Protein AF-A0A1X6Z420-F1 (afdb_monomer)

Foldseek 3Di:
DPCPPPDDVVVVVVVVVVVVVVVVVVVVVV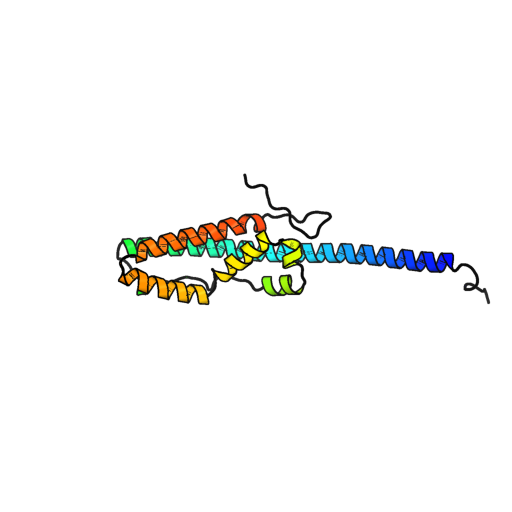LLVVLVVLLVVVLVLLVQQLVVLVVQLVLLVVVLVCVVVVVDDLLPDFGPLPSHDDPSVVVCVVVVLLCQAQPDQLSVLVCVSVVCRHPVNRVVLSVVLVVCVVVVCNSVSSVVVSVVSVVSSVSSVQSSVWDADPPGSYTDTPDDD

pLDDT: mean 86.3, std 12.1, range [38.19, 97.69]

Mean predicted aligned error: 8.15 Å

Structure (mmCIF, N/CA/C/O backbone):
data_AF-A0A1X6Z420-F1
#
_entry.id   AF-A0A1X6Z420-F1
#
loop_
_atom_site.group_PDB
_atom_site.id
_atom_site.type_symbol
_atom_site.label_atom_id
_atom_site.label_alt_id
_atom_site.label_comp_id
_atom_site.label_asym_id
_atom_site.label_entity_id
_atom_site.label_seq_id
_atom_site.pdbx_PDB_ins_code
_atom_site.Cartn_x
_atom_site.Cartn_y
_atom_site.Cartn_z
_atom_site.occupancy
_atom_site.B_iso_or_equiv
_atom_site.auth_seq_id
_atom_site.auth_comp_id
_atom_site.auth_asym_id
_atom_site.auth_atom_id
_atom_site.pdbx_PDB_model_num
ATOM 1 N N . MET A 1 1 ? 30.950 -14.419 -63.720 1.00 42.44 1 MET A N 1
ATOM 2 C CA . MET A 1 1 ? 30.662 -14.682 -62.295 1.00 42.44 1 MET A CA 1
ATOM 3 C C . MET A 1 1 ? 31.582 -13.803 -61.476 1.00 42.44 1 MET A C 1
ATOM 5 O O . MET A 1 1 ? 32.767 -14.087 -61.388 1.00 42.44 1 MET A O 1
ATOM 9 N N . VAL A 1 2 ? 31.070 -12.665 -61.010 1.00 41.47 2 VAL A N 1
ATOM 10 C CA . VAL A 1 2 ? 31.856 -11.723 -60.209 1.00 41.47 2 VAL A CA 1
ATOM 11 C C . VAL A 1 2 ? 32.022 -12.339 -58.826 1.00 41.47 2 VAL A C 1
ATOM 13 O O . VAL A 1 2 ? 31.038 -12.549 -58.119 1.00 41.47 2 VAL A O 1
ATOM 16 N N . ASN A 1 3 ? 33.265 -12.663 -58.478 1.00 48.84 3 ASN A N 1
ATOM 17 C CA . ASN A 1 3 ? 33.684 -13.083 -57.147 1.00 48.84 3 ASN A CA 1
ATOM 18 C C . ASN A 1 3 ? 33.448 -11.939 -56.151 1.00 48.84 3 ASN A C 1
ATOM 20 O O . ASN A 1 3 ? 34.367 -11.209 -55.798 1.00 48.84 3 ASN A O 1
ATOM 24 N N . PHE A 1 4 ? 32.206 -11.767 -55.700 1.00 51.38 4 PHE A N 1
ATOM 25 C CA . PHE A 1 4 ? 31.865 -10.788 -54.665 1.00 51.38 4 PHE A CA 1
ATOM 26 C C . PHE A 1 4 ? 32.262 -11.274 -53.257 1.00 51.38 4 PHE A C 1
ATOM 28 O O . PHE A 1 4 ? 32.272 -10.501 -52.307 1.00 51.38 4 PHE A O 1
ATOM 35 N N . PHE A 1 5 ? 32.626 -12.556 -53.119 1.00 49.03 5 PHE A N 1
ATOM 36 C CA . PHE A 1 5 ? 32.937 -13.186 -51.833 1.00 49.03 5 PHE A CA 1
ATOM 37 C C . PHE A 1 5 ? 34.433 -13.357 -51.536 1.00 49.03 5 PHE A C 1
ATOM 39 O O . PHE A 1 5 ? 34.781 -13.702 -50.409 1.00 49.03 5 PHE A O 1
ATOM 46 N N . SER A 1 6 ? 35.338 -13.069 -52.476 1.00 51.41 6 SER A N 1
ATOM 47 C CA . SER A 1 6 ? 36.784 -13.125 -52.224 1.00 51.41 6 SER A CA 1
ATOM 48 C C . SER A 1 6 ? 37.389 -11.721 -52.196 1.00 51.41 6 SER A C 1
ATOM 50 O O . SER A 1 6 ? 37.986 -11.299 -53.185 1.00 51.41 6 SER A O 1
ATOM 52 N N . SER A 1 7 ? 37.207 -11.010 -51.074 1.00 52.53 7 SER A N 1
ATOM 53 C CA . SER A 1 7 ? 38.081 -9.944 -50.518 1.00 52.53 7 SER A CA 1
ATOM 54 C C . SER A 1 7 ? 37.283 -8.793 -49.893 1.00 52.53 7 SER A C 1
ATOM 56 O O . SER A 1 7 ? 37.168 -7.717 -50.468 1.00 52.53 7 SER A O 1
ATOM 58 N N . ASN A 1 8 ? 36.775 -8.978 -48.674 1.00 60.56 8 ASN A N 1
ATOM 59 C CA . ASN A 1 8 ? 37.484 -8.456 -47.502 1.00 60.56 8 ASN A CA 1
ATOM 60 C C . ASN A 1 8 ? 36.796 -8.987 -46.226 1.00 60.56 8 ASN A C 1
ATOM 62 O O . ASN A 1 8 ? 35.701 -8.521 -45.899 1.00 60.56 8 ASN A O 1
ATOM 66 N N . PRO A 1 9 ? 37.398 -9.928 -45.473 1.00 62.75 9 PRO A N 1
ATOM 67 C CA . PRO A 1 9 ? 36.862 -10.361 -44.176 1.00 62.75 9 PRO A CA 1
ATOM 68 C C . PRO A 1 9 ? 36.660 -9.179 -43.212 1.00 62.75 9 PRO A C 1
ATOM 70 O O . PRO A 1 9 ? 35.803 -9.239 -42.339 1.00 62.75 9 PRO A O 1
ATOM 73 N N . PHE A 1 10 ? 37.371 -8.071 -43.440 1.00 68.38 10 PHE A N 1
ATOM 74 C CA . PHE A 1 10 ? 37.164 -6.781 -42.790 1.00 68.38 10 PHE A CA 1
ATOM 75 C C . PHE A 1 10 ? 35.757 -6.189 -42.995 1.00 68.38 10 PHE A C 1
ATOM 77 O O . PHE A 1 10 ? 35.160 -5.729 -42.029 1.00 68.38 10 PHE A O 1
ATOM 84 N N . TRP A 1 11 ? 35.191 -6.229 -44.209 1.00 69.88 11 TRP A N 1
ATOM 85 C CA . TRP A 1 11 ? 33.843 -5.702 -44.484 1.00 69.88 11 TRP A CA 1
ATOM 86 C C . TRP A 1 11 ? 32.743 -6.607 -43.923 1.00 69.88 11 TRP A C 1
ATOM 88 O O . TRP A 1 11 ? 31.744 -6.109 -43.410 1.00 69.88 11 TRP A O 1
ATOM 98 N N . LEU A 1 12 ? 32.949 -7.929 -43.956 1.00 71.31 12 LEU A N 1
ATOM 99 C CA . LEU A 1 12 ? 32.074 -8.889 -43.274 1.00 71.31 12 LEU A CA 1
ATOM 100 C C . LEU A 1 12 ? 32.113 -8.691 -41.752 1.00 71.31 12 LEU A C 1
ATOM 102 O O . LEU A 1 12 ? 31.063 -8.627 -41.120 1.00 71.31 12 LEU A O 1
ATOM 106 N N . PHE A 1 13 ? 33.302 -8.520 -41.171 1.00 73.75 13 PHE A N 1
ATOM 107 C CA . PHE A 1 13 ? 33.475 -8.202 -39.754 1.00 73.75 13 PHE A CA 1
ATOM 108 C C . PHE A 1 13 ? 32.817 -6.867 -39.382 1.00 73.75 13 PHE A C 1
ATOM 110 O O . PHE A 1 13 ? 32.054 -6.819 -38.423 1.00 73.75 13 PHE A O 1
ATOM 117 N N . LEU A 1 14 ? 33.026 -5.806 -40.169 1.00 73.31 14 LEU A N 1
ATOM 118 C CA . LEU A 1 14 ? 32.353 -4.514 -39.993 1.00 73.31 14 LEU A CA 1
ATOM 119 C C . LEU A 1 14 ? 30.831 -4.643 -40.061 1.00 73.31 14 LEU A C 1
ATOM 121 O O . LEU A 1 14 ? 30.145 -4.057 -39.231 1.00 73.31 14 LEU A O 1
ATOM 125 N N . GLY A 1 15 ? 30.302 -5.430 -41.001 1.00 69.31 15 GLY A N 1
ATOM 126 C CA . GLY A 1 15 ? 28.869 -5.702 -41.108 1.00 69.31 15 GLY A CA 1
ATOM 127 C C . GLY A 1 15 ? 28.311 -6.436 -39.885 1.00 69.31 15 GLY A C 1
ATOM 128 O O . GLY A 1 15 ? 27.269 -6.046 -39.361 1.00 69.31 15 GLY A O 1
ATOM 129 N N . VAL A 1 16 ? 29.025 -7.449 -39.380 1.00 76.50 16 VAL A N 1
ATOM 130 C CA . VAL A 1 16 ? 28.639 -8.198 -38.170 1.00 76.50 16 VAL A CA 1
ATOM 131 C C . VAL A 1 16 ? 28.716 -7.317 -36.922 1.00 76.50 16 VAL A C 1
ATOM 133 O O . VAL A 1 16 ? 27.779 -7.306 -36.128 1.00 76.50 16 VAL A O 1
ATOM 136 N N . VAL A 1 17 ? 29.789 -6.540 -36.758 1.00 78.19 17 VAL A N 1
ATOM 137 C CA . VAL A 1 17 ? 29.964 -5.623 -35.621 1.00 78.19 17 VAL A CA 1
ATOM 138 C C . VAL A 1 17 ? 28.929 -4.501 -35.660 1.00 78.19 17 VAL A C 1
ATOM 140 O O . VAL A 1 17 ? 28.326 -4.202 -34.632 1.00 78.19 17 VAL A O 1
ATOM 143 N N . ALA A 1 18 ? 28.664 -3.913 -36.828 1.00 78.94 18 ALA A N 1
ATOM 144 C CA . ALA A 1 18 ? 27.625 -2.899 -36.990 1.00 78.94 18 ALA A CA 1
ATOM 145 C C . ALA A 1 18 ? 26.230 -3.476 -36.707 1.00 78.94 18 ALA A C 1
ATOM 147 O O . ALA A 1 18 ? 25.453 -2.860 -35.979 1.00 78.94 18 ALA A O 1
ATOM 148 N N . GLY A 1 19 ? 25.929 -4.680 -37.206 1.00 76.38 19 GLY A N 1
ATOM 149 C CA . GLY A 1 19 ? 24.681 -5.386 -36.912 1.00 76.38 19 GLY A CA 1
ATOM 150 C C . GLY A 1 19 ? 24.506 -5.667 -35.417 1.00 76.38 19 GLY A C 1
ATOM 151 O O . GLY A 1 19 ? 23.460 -5.347 -34.852 1.00 76.38 19 GLY A O 1
ATOM 152 N N . ALA A 1 20 ? 25.545 -6.180 -34.754 1.00 82.25 20 ALA A N 1
ATOM 153 C CA . ALA A 1 20 ? 25.542 -6.436 -33.316 1.00 82.25 20 ALA A CA 1
ATOM 154 C C . ALA A 1 20 ? 25.398 -5.144 -32.495 1.00 82.25 20 ALA A C 1
ATOM 156 O O . ALA A 1 20 ? 24.660 -5.118 -31.510 1.00 82.25 20 ALA A O 1
ATOM 157 N N . LEU A 1 21 ? 26.050 -4.054 -32.912 1.00 83.19 21 LEU A N 1
ATOM 158 C CA . LEU A 1 21 ? 25.938 -2.748 -32.263 1.00 83.19 21 LEU A CA 1
ATOM 159 C C . LEU A 1 21 ? 24.520 -2.178 -32.394 1.00 83.19 21 LEU A C 1
ATOM 161 O O . LEU A 1 21 ? 23.948 -1.722 -31.405 1.00 8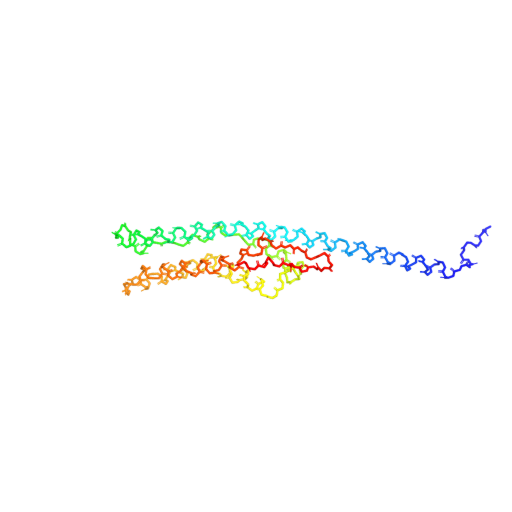3.19 21 LEU A O 1
ATOM 165 N N . ILE A 1 22 ? 23.925 -2.247 -33.588 1.00 82.75 22 ILE A N 1
ATOM 166 C CA . ILE A 1 22 ? 22.541 -1.817 -33.825 1.00 82.75 22 ILE A CA 1
ATOM 167 C C . ILE A 1 22 ? 21.579 -2.648 -32.971 1.00 82.75 22 ILE A C 1
ATOM 169 O O . ILE A 1 22 ? 20.726 -2.081 -32.290 1.00 82.75 22 ILE A O 1
ATOM 173 N N . GLN A 1 23 ? 21.740 -3.973 -32.939 1.00 80.88 23 GLN A N 1
ATOM 174 C CA . GLN A 1 23 ? 20.926 -4.853 -32.094 1.00 80.88 23 GLN A CA 1
ATOM 175 C C . GLN A 1 23 ? 21.086 -4.531 -30.605 1.00 80.88 23 GLN A C 1
ATOM 177 O O . GLN A 1 23 ? 20.092 -4.469 -29.882 1.00 80.88 23 GLN A O 1
ATOM 182 N N . ALA A 1 24 ? 22.309 -4.264 -30.140 1.00 79.06 24 ALA A N 1
ATOM 183 C CA . ALA A 1 24 ? 22.560 -3.866 -28.759 1.00 79.06 24 ALA A CA 1
ATOM 184 C C . ALA A 1 24 ? 21.846 -2.550 -28.405 1.00 79.06 24 ALA A C 1
ATOM 186 O O . ALA A 1 24 ? 21.211 -2.457 -27.351 1.00 79.06 24 ALA A O 1
ATOM 187 N N . ILE A 1 25 ? 21.893 -1.559 -29.299 1.00 81.94 25 ILE A N 1
ATOM 188 C CA . ILE A 1 25 ? 21.212 -0.269 -29.126 1.00 81.94 25 ILE A CA 1
ATOM 189 C C . ILE A 1 25 ? 19.685 -0.450 -29.130 1.00 81.94 25 ILE A C 1
ATOM 191 O O . ILE A 1 25 ? 19.001 0.092 -28.260 1.00 81.94 25 ILE A O 1
ATOM 195 N N . LEU A 1 26 ? 19.139 -1.243 -30.056 1.00 82.00 26 LEU A N 1
ATOM 196 C CA . LEU A 1 26 ? 17.702 -1.530 -30.130 1.00 82.00 26 LEU A CA 1
ATOM 197 C C . LEU A 1 26 ? 17.199 -2.249 -28.871 1.00 82.00 26 LEU A C 1
ATOM 199 O O . LEU A 1 26 ? 16.208 -1.818 -28.277 1.00 82.00 26 LEU A O 1
ATOM 203 N N . HIS A 1 27 ? 17.915 -3.275 -28.401 1.00 85.19 27 HIS A N 1
ATOM 204 C CA . HIS A 1 27 ? 17.591 -3.960 -27.147 1.00 85.19 27 HIS A CA 1
ATOM 205 C C . HIS A 1 27 ? 17.657 -3.018 -25.940 1.00 85.19 27 HIS A C 1
ATOM 207 O O . HIS A 1 27 ? 16.834 -3.118 -25.026 1.00 85.19 27 HIS A O 1
ATOM 213 N N . TRP A 1 28 ? 18.612 -2.084 -25.921 1.00 81.69 28 TRP A N 1
ATOM 214 C CA . TRP A 1 28 ? 18.700 -1.075 -24.869 1.00 81.69 28 TRP A CA 1
ATOM 215 C C . TRP A 1 28 ? 17.475 -0.148 -24.866 1.00 81.69 28 TRP A C 1
ATOM 217 O O . TRP A 1 28 ? 16.847 0.035 -23.816 1.00 81.69 28 TRP A O 1
ATOM 227 N N . PHE A 1 29 ? 17.066 0.366 -26.030 1.00 82.06 29 PHE A N 1
ATOM 228 C CA . PHE A 1 29 ? 15.853 1.180 -26.156 1.00 82.06 29 PHE A CA 1
ATOM 229 C C . PHE A 1 29 ? 14.590 0.417 -25.754 1.00 82.06 29 PHE A C 1
ATOM 231 O O . PHE A 1 29 ? 13.745 0.954 -25.030 1.00 82.06 29 PHE A O 1
ATOM 238 N N . GLU A 1 30 ? 14.468 -0.841 -26.169 1.00 85.69 30 GLU A N 1
ATOM 239 C CA . GLU A 1 30 ? 13.309 -1.666 -25.851 1.00 85.69 30 GLU A CA 1
ATOM 240 C C . GLU A 1 30 ? 13.190 -1.942 -24.348 1.00 85.69 30 GLU A C 1
ATOM 242 O O . GLU A 1 30 ? 12.122 -1.717 -23.770 1.00 85.69 30 GLU A O 1
ATOM 247 N N . ARG A 1 31 ? 14.294 -2.301 -23.680 1.00 84.00 31 ARG A N 1
ATOM 248 C CA . ARG A 1 31 ? 14.339 -2.427 -22.211 1.00 84.00 31 ARG A CA 1
ATOM 249 C C . ARG A 1 31 ? 13.948 -1.124 -21.524 1.00 84.00 31 ARG A C 1
ATOM 251 O O . ARG A 1 31 ? 13.192 -1.126 -20.552 1.00 84.00 31 ARG A O 1
ATOM 258 N N . HIS A 1 32 ? 14.419 0.014 -22.036 1.00 84.00 32 HIS A N 1
ATOM 259 C CA . HIS A 1 32 ? 14.050 1.312 -21.483 1.00 84.00 32 HIS A CA 1
ATOM 260 C C . HIS A 1 32 ? 12.553 1.612 -21.639 1.00 84.00 32 HIS A C 1
ATOM 262 O O . HIS A 1 32 ? 11.956 2.153 -20.699 1.00 84.00 32 HIS A O 1
ATOM 268 N N . ARG A 1 33 ? 11.955 1.246 -22.777 1.00 85.38 33 ARG A N 1
ATOM 269 C CA . ARG A 1 33 ? 10.518 1.383 -23.047 1.00 85.38 33 ARG A CA 1
ATOM 270 C C . ARG A 1 33 ? 9.683 0.487 -22.132 1.00 85.38 33 ARG A C 1
ATOM 272 O O . ARG A 1 33 ? 8.733 0.976 -21.524 1.00 85.38 33 ARG A O 1
ATOM 279 N N . GLN A 1 34 ? 10.060 -0.781 -21.985 1.00 85.94 34 GLN A N 1
ATOM 280 C CA . GLN A 1 34 ? 9.377 -1.736 -21.106 1.00 85.94 34 GLN A CA 1
ATOM 281 C C . GLN A 1 34 ? 9.450 -1.305 -19.636 1.00 85.94 34 GLN A C 1
ATOM 283 O O . GLN A 1 34 ? 8.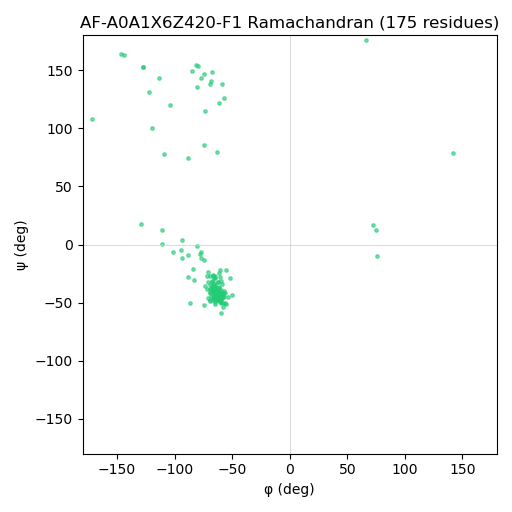426 -1.263 -18.963 1.00 85.94 34 GLN A O 1
ATOM 288 N N . ALA A 1 35 ? 10.620 -0.868 -19.162 1.00 85.56 35 ALA A N 1
ATOM 289 C CA . ALA A 1 35 ? 10.775 -0.340 -17.807 1.00 85.56 35 ALA A CA 1
ATOM 290 C C . ALA A 1 35 ? 9.919 0.915 -17.551 1.00 85.56 35 ALA A C 1
ATOM 292 O O . ALA A 1 35 ? 9.372 1.081 -16.465 1.00 85.56 35 ALA A O 1
ATOM 293 N N . ASN A 1 36 ? 9.767 1.793 -18.551 1.00 85.88 36 ASN A N 1
ATOM 294 C CA . ASN A 1 36 ? 8.868 2.948 -18.455 1.00 85.88 36 ASN A CA 1
ATOM 295 C C . ASN A 1 36 ? 7.398 2.526 -18.357 1.00 85.88 36 ASN A C 1
ATOM 297 O O . ASN A 1 36 ? 6.649 3.112 -17.577 1.00 85.88 36 ASN A O 1
ATOM 301 N N . ALA A 1 37 ? 6.980 1.535 -19.146 1.00 87.44 37 ALA A N 1
ATOM 302 C CA . ALA A 1 37 ? 5.628 0.993 -19.070 1.00 87.44 37 ALA A CA 1
ATOM 303 C C . ALA A 1 37 ? 5.374 0.348 -17.699 1.00 87.44 37 ALA A C 1
ATOM 305 O O . ALA A 1 37 ? 4.394 0.691 -17.045 1.00 87.44 37 ALA A O 1
ATOM 306 N N . ALA A 1 38 ? 6.303 -0.484 -17.221 1.00 87.62 38 ALA A N 1
ATOM 307 C CA . ALA A 1 38 ? 6.241 -1.103 -15.900 1.00 87.62 38 ALA A CA 1
ATOM 308 C C . ALA A 1 38 ? 6.164 -0.059 -14.776 1.00 87.62 38 ALA A C 1
ATOM 310 O O . ALA A 1 38 ? 5.322 -0.178 -13.891 1.00 87.62 38 ALA A O 1
ATOM 311 N N . LEU A 1 39 ? 6.971 1.009 -14.839 1.00 88.31 39 LEU A N 1
ATOM 312 C CA . LEU A 1 39 ? 6.895 2.107 -13.874 1.00 88.31 39 LEU A CA 1
ATOM 313 C C . LEU A 1 39 ? 5.520 2.780 -13.879 1.00 88.31 39 LEU A C 1
ATOM 315 O O . LEU A 1 39 ? 4.971 3.038 -12.814 1.00 88.31 39 LEU A O 1
ATOM 319 N N . LYS A 1 40 ? 4.954 3.060 -15.057 1.00 88.94 40 LYS A N 1
ATOM 320 C CA . LYS A 1 40 ? 3.627 3.682 -15.160 1.00 88.94 40 LYS A CA 1
ATOM 321 C C . LYS A 1 40 ? 2.538 2.791 -14.575 1.00 88.94 40 LYS A C 1
ATOM 323 O O . LYS A 1 40 ? 1.714 3.288 -13.817 1.00 88.94 40 LYS A O 1
ATOM 328 N N . VAL A 1 41 ? 2.549 1.499 -14.903 1.00 90.38 41 VAL A N 1
ATOM 329 C CA . VAL A 1 41 ? 1.586 0.530 -14.359 1.00 90.38 41 VAL A CA 1
ATOM 330 C C . VAL A 1 41 ? 1.708 0.469 -12.836 1.00 90.38 41 VAL A C 1
ATOM 332 O O . VAL A 1 41 ? 0.712 0.638 -12.140 1.00 90.38 41 VAL A O 1
ATOM 335 N N . LEU A 1 42 ? 2.932 0.354 -12.315 1.00 90.25 42 LEU A N 1
ATOM 336 C CA . LEU A 1 42 ? 3.190 0.370 -10.876 1.00 90.25 42 LEU A CA 1
ATOM 337 C C . LEU A 1 42 ? 2.691 1.660 -10.210 1.00 90.25 42 LEU A C 1
ATOM 339 O O . LEU A 1 42 ? 2.122 1.626 -9.127 1.00 90.25 42 LEU A O 1
ATOM 343 N N . GLN A 1 43 ? 2.894 2.815 -10.844 1.00 90.19 43 GLN A N 1
ATOM 344 C CA . GLN A 1 43 ? 2.424 4.097 -10.320 1.00 90.19 43 GLN A CA 1
ATOM 345 C C . GLN A 1 43 ? 0.904 4.215 -10.316 1.00 90.19 43 GLN A C 1
ATOM 347 O O . GLN A 1 43 ? 0.365 4.841 -9.407 1.00 90.19 43 GLN A O 1
ATOM 352 N N . ILE A 1 44 ? 0.223 3.652 -11.313 1.00 92.19 44 ILE A N 1
ATOM 353 C CA . ILE A 1 44 ? -1.241 3.603 -11.354 1.00 92.19 44 ILE A CA 1
ATOM 354 C C . ILE A 1 44 ? -1.752 2.745 -10.195 1.00 92.19 44 ILE A C 1
ATOM 356 O O . ILE A 1 44 ? -2.574 3.223 -9.419 1.00 92.19 44 ILE A O 1
ATOM 360 N N . GLU A 1 45 ? -1.204 1.543 -10.020 1.00 92.06 45 GLU A N 1
ATOM 361 C CA . GLU A 1 45 ? -1.589 0.644 -8.925 1.00 92.06 45 GLU A CA 1
ATOM 362 C C . GLU A 1 45 ? -1.300 1.262 -7.548 1.00 92.06 45 GLU A C 1
ATOM 364 O O . GLU A 1 45 ? -2.149 1.256 -6.661 1.00 92.06 45 GLU A O 1
ATOM 369 N N . ILE A 1 46 ? -0.128 1.880 -7.366 1.00 93.31 46 ILE A N 1
ATOM 370 C CA . ILE A 1 46 ? 0.209 2.574 -6.117 1.00 93.31 46 ILE A CA 1
ATOM 371 C C . ILE A 1 46 ? -0.752 3.736 -5.857 1.00 93.31 46 ILE A C 1
ATOM 373 O O . ILE A 1 46 ? -1.171 3.914 -4.719 1.00 93.31 46 ILE A O 1
ATOM 377 N N . LYS A 1 47 ? -1.110 4.534 -6.871 1.00 93.75 47 LYS A N 1
ATOM 378 C CA . LYS A 1 47 ? -2.075 5.635 -6.703 1.00 93.75 47 LYS A CA 1
ATOM 379 C C . LYS A 1 47 ? -3.441 5.115 -6.277 1.00 93.75 47 LYS A C 1
ATOM 381 O O . LYS A 1 47 ? -3.977 5.614 -5.295 1.00 93.75 47 LYS A O 1
ATOM 386 N N . TYR A 1 48 ? -3.934 4.084 -6.955 1.00 95.00 48 TYR A N 1
ATOM 387 C CA . TYR A 1 48 ? -5.181 3.422 -6.595 1.00 95.00 48 TYR A CA 1
ATOM 388 C C . TYR A 1 48 ? -5.149 2.929 -5.140 1.00 95.00 48 TYR A C 1
ATOM 390 O O . TYR A 1 48 ? -5.997 3.290 -4.330 1.00 95.00 48 TYR A O 1
ATOM 398 N N . ASN A 1 49 ? -4.100 2.208 -4.750 1.00 95.12 49 ASN A N 1
ATOM 399 C CA . ASN A 1 49 ? -3.947 1.710 -3.384 1.00 95.12 49 ASN A CA 1
ATOM 400 C C . ASN A 1 49 ? -3.770 2.817 -2.331 1.00 95.12 49 ASN A C 1
ATOM 402 O O . ASN A 1 49 ? -4.153 2.636 -1.176 1.00 95.12 49 ASN A O 1
ATOM 406 N N . LEU A 1 50 ? -3.195 3.968 -2.691 1.00 95.06 50 LEU A N 1
ATOM 407 C CA . LEU A 1 50 ? -3.112 5.133 -1.805 1.00 95.06 50 LEU A CA 1
ATOM 408 C C . LEU A 1 50 ? -4.490 5.767 -1.561 1.00 95.06 50 LEU A C 1
ATOM 410 O O . LEU A 1 50 ? -4.736 6.264 -0.457 1.00 95.06 50 LEU A O 1
ATOM 414 N N . GLU A 1 51 ? -5.370 5.757 -2.563 1.00 95.75 51 GLU A N 1
ATOM 415 C CA . GLU A 1 51 ? -6.770 6.174 -2.423 1.00 95.75 51 GLU A CA 1
ATOM 416 C C . GLU A 1 51 ? -7.519 5.195 -1.513 1.00 95.75 51 GLU A C 1
ATOM 418 O O . GLU A 1 51 ? -8.099 5.627 -0.519 1.00 95.75 51 GLU A O 1
ATOM 423 N N . GLN A 1 52 ? -7.379 3.885 -1.747 1.00 96.38 52 GLN A N 1
ATOM 424 C CA . GLN A 1 52 ? -7.980 2.847 -0.896 1.00 96.38 52 GLN A CA 1
ATOM 425 C C . GLN A 1 52 ? -7.494 2.924 0.556 1.00 96.38 52 GLN A C 1
ATOM 427 O O . GLN A 1 52 ? -8.293 2.857 1.486 1.00 96.38 52 GLN A O 1
ATOM 432 N N . ALA A 1 53 ? -6.198 3.167 0.776 1.00 96.25 53 ALA A N 1
ATOM 433 C CA . ALA A 1 53 ? -5.660 3.408 2.114 1.00 96.25 53 ALA A CA 1
ATOM 434 C C . ALA A 1 53 ? -6.240 4.662 2.776 1.00 96.25 53 ALA A C 1
ATOM 436 O O . ALA A 1 53 ? -6.375 4.690 3.996 1.00 96.25 53 ALA A O 1
ATOM 437 N N . SER A 1 54 ? -6.570 5.698 2.000 1.00 96.19 54 SER A N 1
ATOM 438 C CA . SER A 1 54 ? -7.200 6.905 2.545 1.00 96.19 54 SER A CA 1
ATOM 439 C C . SER A 1 54 ? -8.629 6.594 2.998 1.00 96.19 54 SER A C 1
ATOM 441 O O . SER A 1 54 ? -8.957 6.856 4.150 1.00 96.19 54 SER A O 1
ATOM 443 N N . SER A 1 55 ? -9.421 5.915 2.160 1.00 96.50 55 SER A N 1
ATOM 444 C CA . SER A 1 55 ? -10.767 5.454 2.531 1.00 96.50 55 SER A CA 1
ATOM 445 C C . SER A 1 55 ? -10.756 4.505 3.732 1.00 96.50 55 SER A C 1
ATOM 447 O O . SER A 1 55 ? -11.608 4.613 4.609 1.00 96.50 55 SER A O 1
ATOM 449 N N . TYR A 1 56 ? -9.768 3.611 3.814 1.00 97.31 56 TYR A N 1
ATOM 450 C CA . TYR A 1 56 ? -9.564 2.748 4.976 1.00 97.31 56 TYR A CA 1
ATOM 451 C C . TYR A 1 56 ? -9.312 3.563 6.252 1.00 97.31 56 TYR A C 1
ATOM 453 O O . TYR A 1 56 ? -9.957 3.322 7.267 1.00 97.31 56 TYR A O 1
ATOM 461 N N . ILE A 1 57 ? -8.401 4.543 6.213 1.00 97.31 57 ILE A N 1
ATOM 462 C CA . ILE A 1 57 ? -8.085 5.404 7.366 1.00 97.31 57 ILE A CA 1
ATOM 463 C C . ILE A 1 57 ? -9.326 6.164 7.846 1.00 97.31 57 ILE A C 1
ATOM 465 O O . ILE A 1 57 ? -9.576 6.216 9.055 1.00 97.31 57 ILE A O 1
ATOM 469 N N . ASP A 1 58 ? -10.100 6.723 6.917 1.00 97.44 58 ASP A N 1
ATOM 470 C CA . ASP A 1 58 ? -11.327 7.456 7.231 1.00 97.44 58 ASP A CA 1
ATOM 471 C C . ASP A 1 58 ? -12.366 6.535 7.883 1.00 97.44 58 ASP A C 1
ATOM 473 O O . ASP A 1 58 ? -12.963 6.891 8.901 1.00 97.44 58 ASP A O 1
ATOM 477 N N . GLU A 1 59 ? -12.518 5.314 7.368 1.00 96.94 59 GLU A N 1
ATOM 478 C CA . GLU A 1 59 ? -13.447 4.327 7.915 1.00 96.94 59 GLU A CA 1
ATOM 479 C C . GLU A 1 59 ? -13.022 3.827 9.304 1.00 96.94 59 GLU A C 1
ATOM 481 O O . GLU A 1 59 ? -13.860 3.703 10.197 1.00 96.94 59 GLU A O 1
ATOM 486 N N . ILE A 1 60 ? -11.726 3.602 9.543 1.00 97.00 60 ILE A N 1
ATOM 487 C CA . ILE A 1 60 ? -11.213 3.273 10.884 1.00 97.00 60 ILE A CA 1
ATOM 488 C C . ILE A 1 60 ? -11.460 4.428 11.860 1.00 97.00 60 ILE A C 1
ATOM 490 O O . ILE A 1 60 ? -11.861 4.202 13.004 1.00 97.00 60 ILE A O 1
ATOM 494 N N . ASN A 1 61 ? -11.263 5.673 11.418 1.00 96.69 61 ASN A N 1
ATOM 495 C CA . ASN A 1 61 ? -11.524 6.848 12.244 1.00 96.69 61 ASN A CA 1
ATOM 496 C C . ASN A 1 61 ? -13.018 6.976 12.591 1.00 96.69 61 ASN A C 1
ATOM 498 O O . ASN A 1 61 ? -13.347 7.202 13.756 1.00 96.69 61 ASN A O 1
ATOM 502 N N . ARG A 1 62 ? -13.904 6.755 11.611 1.00 96.88 62 ARG A N 1
ATOM 503 C CA . ARG A 1 62 ? -15.362 6.741 11.797 1.00 96.88 62 ARG A CA 1
ATOM 504 C C . ARG A 1 62 ? -15.788 5.671 12.800 1.00 96.88 62 ARG A C 1
ATOM 506 O O . ARG A 1 62 ? -16.500 5.968 13.752 1.00 96.88 62 ARG A O 1
ATOM 513 N N . GLN A 1 63 ? -15.320 4.435 12.635 1.00 96.44 63 GLN A N 1
ATOM 514 C CA . GLN A 1 63 ? -15.649 3.338 13.550 1.00 96.44 63 GLN A CA 1
ATOM 515 C C . GLN A 1 63 ? -15.139 3.588 14.969 1.00 96.44 63 GLN A C 1
ATOM 517 O O . GLN A 1 63 ? -15.835 3.283 15.934 1.00 96.44 63 GLN A O 1
ATOM 522 N N . ARG A 1 64 ? -13.952 4.189 15.114 1.00 96.25 64 ARG A N 1
ATOM 523 C CA . ARG A 1 64 ? -13.421 4.591 16.421 1.00 96.25 64 ARG A CA 1
ATOM 524 C C . ARG A 1 64 ? -14.334 5.604 17.114 1.00 96.25 64 ARG A C 1
ATOM 526 O O . ARG A 1 64 ? -14.566 5.471 18.311 1.00 96.25 64 ARG A O 1
ATOM 533 N N . GLU A 1 65 ? -14.826 6.606 16.388 1.00 95.75 65 GLU A N 1
ATOM 534 C CA . GLU A 1 65 ? -15.750 7.615 16.927 1.00 95.75 65 GLU A CA 1
ATOM 535 C C . GLU A 1 65 ? -17.083 6.990 17.351 1.00 95.75 65 GLU A C 1
ATOM 537 O O . GLU A 1 65 ? -17.527 7.233 18.470 1.00 95.75 65 GLU A O 1
ATOM 542 N N . LEU A 1 66 ? -17.646 6.101 16.527 1.00 95.38 66 LEU A N 1
ATOM 543 C CA . LEU A 1 66 ? -18.875 5.365 16.846 1.00 95.38 66 LEU A CA 1
ATOM 544 C C . LEU A 1 66 ? -18.714 4.409 18.039 1.00 95.38 66 LEU A C 1
ATOM 546 O O . LEU A 1 66 ? -19.643 4.217 18.819 1.00 95.38 66 LEU A O 1
ATOM 550 N N . LEU A 1 67 ? -17.541 3.789 18.192 1.00 94.50 67 LEU A N 1
ATOM 551 C CA . LEU A 1 67 ? -17.229 2.964 19.364 1.00 94.50 67 LEU A CA 1
ATOM 552 C C . LEU A 1 67 ? -17.085 3.814 20.621 1.00 94.50 67 LEU A C 1
ATOM 554 O O . LEU A 1 67 ? -17.554 3.420 21.684 1.00 94.50 67 LEU A O 1
ATOM 558 N N . TYR A 1 68 ? -16.444 4.976 20.501 1.00 93.38 68 TYR A N 1
ATOM 559 C CA . TYR A 1 68 ? -16.280 5.907 21.610 1.00 93.38 68 TYR A CA 1
ATOM 560 C C . TYR A 1 68 ? -17.625 6.478 22.084 1.00 93.38 68 TYR A C 1
ATOM 562 O O . TYR A 1 68 ? -17.830 6.608 23.290 1.00 93.38 68 TYR A O 1
ATOM 570 N N . SER A 1 69 ? -18.554 6.768 21.166 1.00 94.19 69 SER A N 1
ATOM 571 C CA . SER A 1 69 ? -19.913 7.215 21.503 1.00 94.19 69 SER A CA 1
ATOM 572 C C . SER A 1 69 ? -20.850 6.083 21.948 1.00 94.19 69 SER A C 1
ATOM 574 O O . SER A 1 69 ? -21.950 6.357 22.424 1.00 94.19 69 SER A O 1
ATOM 576 N N . GLY A 1 70 ? -20.431 4.817 21.828 1.00 90.75 70 GLY A N 1
ATOM 577 C CA . GLY A 1 70 ? -21.250 3.646 22.161 1.00 90.75 70 GLY A CA 1
ATOM 578 C C . GLY A 1 70 ? -22.343 3.327 21.134 1.00 90.75 70 GLY A C 1
ATOM 579 O O . GLY A 1 70 ? -23.221 2.511 21.409 1.00 90.75 70 GLY A O 1
ATOM 580 N N . GLU A 1 71 ? -22.301 3.941 19.950 1.00 93.00 71 GLU A N 1
ATOM 581 C CA . GLU A 1 71 ? -23.263 3.709 18.864 1.00 93.00 71 GLU A CA 1
ATOM 582 C C . GLU A 1 71 ? -23.087 2.338 18.197 1.00 93.00 71 GLU A C 1
ATOM 584 O O . GLU A 1 71 ? -24.049 1.759 17.682 1.00 93.00 71 GLU A O 1
ATOM 589 N N . ILE A 1 72 ? -21.868 1.788 18.221 1.0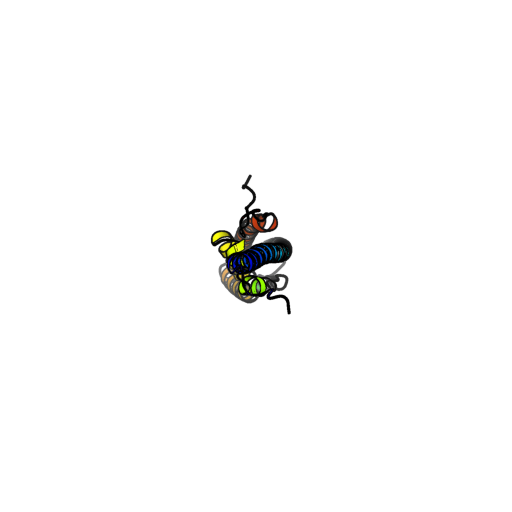0 93.81 72 ILE A N 1
ATOM 590 C CA . ILE A 1 72 ? -21.580 0.432 17.739 1.00 93.81 72 ILE A CA 1
ATOM 591 C C . ILE A 1 72 ? -20.846 -0.395 18.798 1.00 93.81 72 ILE A C 1
ATOM 593 O O . ILE A 1 72 ? -20.113 0.132 19.626 1.00 93.81 72 ILE A O 1
ATOM 597 N N . SER A 1 73 ? -21.029 -1.717 18.738 1.00 91.94 73 SER A N 1
ATOM 598 C CA . SER A 1 73 ? -20.241 -2.688 19.509 1.00 91.94 73 SER A CA 1
ATOM 599 C C . SER A 1 73 ? -18.938 -3.024 18.763 1.00 91.94 73 SER A C 1
ATOM 601 O O . SER A 1 73 ? -18.961 -3.046 17.527 1.00 91.94 73 SER A O 1
ATOM 603 N N . PRO A 1 74 ? -17.830 -3.352 19.460 1.00 90.25 74 PRO A N 1
ATOM 604 C CA . PRO A 1 74 ? -16.584 -3.819 18.838 1.00 90.25 74 PRO A CA 1
ATOM 605 C C . PRO A 1 74 ? -16.759 -4.994 17.865 1.00 90.25 74 PRO A C 1
ATOM 607 O O . PRO A 1 74 ? -16.019 -5.114 16.894 1.00 90.25 74 PRO A O 1
ATOM 610 N N . GLU A 1 75 ? -17.766 -5.840 18.073 1.00 91.25 75 GLU A N 1
ATOM 611 C CA . GLU A 1 75 ? -18.110 -6.976 17.202 1.00 91.25 75 GLU A CA 1
ATOM 612 C C . GLU A 1 75 ? -18.575 -6.554 15.803 1.00 91.25 75 GLU A C 1
ATOM 614 O O . GLU A 1 75 ? -18.424 -7.310 14.842 1.00 91.25 75 GLU A O 1
ATOM 619 N N . LYS A 1 76 ? -19.137 -5.343 15.691 1.00 92.12 76 LYS A N 1
ATOM 620 C CA . LYS A 1 76 ? -19.649 -4.768 14.439 1.00 92.12 76 LYS A CA 1
ATOM 621 C C . LYS A 1 76 ? -18.585 -4.008 13.652 1.00 92.12 76 LYS A C 1
ATOM 623 O O . LYS A 1 76 ? -18.858 -3.589 12.529 1.00 92.12 76 LYS A O 1
ATOM 628 N N . ALA A 1 77 ? -17.410 -3.792 14.239 1.00 91.44 77 ALA A N 1
ATOM 629 C CA . ALA A 1 77 ? -16.318 -3.126 13.556 1.00 91.44 77 ALA A CA 1
ATOM 630 C C . ALA A 1 77 ? -15.663 -4.062 12.528 1.00 91.44 77 ALA A C 1
ATOM 632 O O . ALA A 1 77 ? -15.590 -5.273 12.725 1.00 91.44 77 ALA A O 1
ATOM 633 N N . PHE A 1 78 ? -15.182 -3.509 11.420 1.00 92.81 78 PHE A N 1
ATOM 634 C CA . PHE A 1 78 ? -14.618 -4.256 10.302 1.00 92.81 78 PHE A CA 1
ATOM 635 C C . PHE A 1 78 ? -13.447 -3.513 9.652 1.00 92.81 78 PHE A C 1
ATOM 637 O O . PHE A 1 78 ? -13.269 -2.305 9.804 1.00 92.81 78 PHE A O 1
ATOM 644 N N . PHE A 1 79 ? -12.657 -4.256 8.880 1.00 94.94 79 PHE A N 1
ATOM 645 C CA . PHE A 1 79 ? -11.450 -3.768 8.218 1.00 9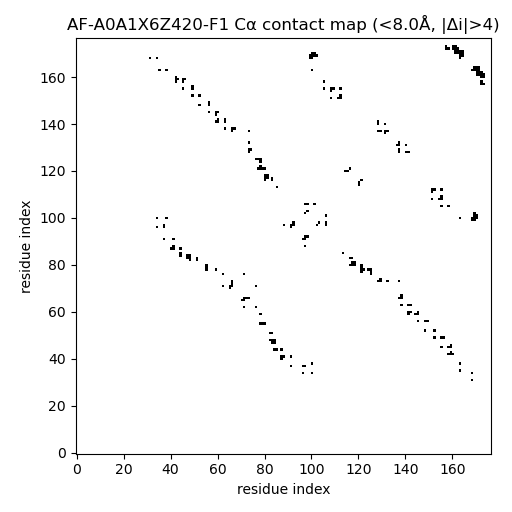4.94 79 PHE A CA 1
ATOM 646 C C . PHE A 1 79 ? -11.600 -3.932 6.696 1.00 94.94 79 PHE A C 1
ATOM 648 O O . PHE A 1 79 ? -11.447 -5.050 6.195 1.00 94.94 79 PHE A O 1
ATOM 655 N N . PRO A 1 80 ? -11.940 -2.871 5.936 1.00 91.62 80 PRO A N 1
ATOM 656 C CA . PRO A 1 80 ? -12.241 -2.985 4.508 1.00 91.62 80 PRO A CA 1
ATOM 657 C C . PRO A 1 80 ? -10.971 -3.191 3.665 1.00 91.62 80 PRO A C 1
ATOM 659 O O . PRO A 1 80 ? -10.403 -2.245 3.128 1.00 91.62 80 PRO A O 1
ATOM 662 N N . MET A 1 81 ? -10.534 -4.447 3.536 1.00 93.25 81 MET A N 1
ATOM 663 C CA . MET A 1 81 ? -9.326 -4.828 2.782 1.00 93.25 81 MET A CA 1
ATOM 664 C C . MET A 1 81 ? -9.593 -5.225 1.320 1.00 93.25 81 MET A C 1
ATOM 666 O O . MET A 1 81 ? -8.660 -5.334 0.532 1.00 93.25 81 MET A O 1
ATOM 670 N N . VAL A 1 82 ? -10.858 -5.415 0.936 1.00 89.62 82 VAL A N 1
ATOM 671 C CA . VAL A 1 82 ? -11.250 -5.930 -0.394 1.00 89.62 82 VAL A CA 1
ATOM 672 C C . VAL A 1 82 ? -10.912 -4.961 -1.532 1.00 89.62 82 VAL A C 1
ATOM 674 O O . VAL A 1 82 ? -10.722 -5.390 -2.664 1.00 89.62 82 VAL A O 1
ATOM 677 N N . GLY A 1 83 ? -10.831 -3.661 -1.243 1.00 87.56 83 GLY A N 1
ATOM 678 C CA . GLY A 1 83 ? -10.561 -2.637 -2.252 1.00 87.56 83 GLY A CA 1
ATOM 679 C C . GLY A 1 83 ? -9.113 -2.583 -2.737 1.00 87.56 83 GLY A C 1
ATOM 680 O O . GLY A 1 83 ? -8.854 -1.931 -3.737 1.00 87.56 83 GLY A O 1
ATOM 681 N N . PHE A 1 84 ? -8.161 -3.231 -2.061 1.00 94.31 84 PHE A N 1
ATOM 682 C CA . PHE A 1 84 ? -6.749 -3.168 -2.445 1.00 94.31 84 PHE A CA 1
ATOM 683 C C . PHE A 1 84 ? -6.428 -4.119 -3.609 1.00 94.31 84 PHE A C 1
ATOM 685 O O . PHE A 1 84 ? -6.819 -5.285 -3.588 1.00 94.31 84 PHE A O 1
ATOM 692 N N . ASP A 1 85 ? -5.669 -3.636 -4.599 1.00 91.50 85 ASP A N 1
ATOM 693 C CA . ASP A 1 85 ? -5.285 -4.398 -5.799 1.00 91.50 85 ASP A CA 1
ATOM 694 C C . ASP A 1 85 ? -3.758 -4.468 -5.948 1.00 91.50 85 ASP A C 1
ATOM 696 O O . ASP A 1 85 ? -3.059 -3.460 -5.869 1.00 91.50 85 ASP A O 1
ATOM 700 N N . TYR A 1 86 ? -3.241 -5.675 -6.174 1.00 90.62 86 TYR A N 1
ATOM 701 C CA . TYR A 1 86 ? -1.812 -5.969 -6.345 1.00 90.62 86 TYR A CA 1
ATOM 702 C C . TYR A 1 86 ? -1.526 -6.787 -7.610 1.00 90.62 86 TYR A C 1
ATOM 704 O O . TYR A 1 86 ? -0.481 -7.444 -7.717 1.00 90.62 86 TYR A O 1
ATOM 712 N N . SER A 1 87 ? -2.472 -6.812 -8.549 1.00 88.56 87 SER A N 1
ATOM 713 C CA . SER A 1 87 ? -2.423 -7.634 -9.755 1.00 88.56 87 SER A CA 1
ATOM 714 C C . SER A 1 87 ? -1.228 -7.320 -10.660 1.00 88.56 87 SER A C 1
ATOM 716 O O . SER A 1 87 ? -0.723 -8.224 -11.332 1.00 88.56 87 SER A O 1
ATOM 718 N N . ALA A 1 88 ? -0.709 -6.090 -10.647 1.00 85.56 88 ALA A N 1
ATOM 719 C CA . ALA A 1 88 ? 0.453 -5.700 -11.432 1.00 85.56 88 ALA A CA 1
ATOM 720 C C . ALA A 1 88 ? 1.793 -6.028 -10.756 1.00 85.56 88 ALA A C 1
ATOM 722 O O . ALA A 1 88 ? 2.797 -6.175 -11.465 1.00 85.56 88 ALA A O 1
ATOM 723 N N . LEU A 1 89 ? 1.845 -6.213 -9.428 1.00 85.62 89 LEU A N 1
ATOM 724 C CA . LEU A 1 89 ? 3.097 -6.563 -8.738 1.00 85.62 89 LEU A CA 1
ATOM 725 C C . LEU A 1 89 ? 3.696 -7.872 -9.261 1.00 85.62 89 LEU A C 1
ATOM 727 O O . LEU A 1 89 ? 4.900 -7.934 -9.505 1.00 85.62 89 LEU A O 1
ATOM 731 N N . GLY A 1 90 ? 2.871 -8.901 -9.470 1.00 83.50 90 GLY A N 1
ATOM 732 C CA . GLY A 1 90 ? 3.317 -10.210 -9.960 1.00 83.50 90 GLY A CA 1
ATOM 733 C C . GLY A 1 90 ? 4.002 -10.134 -11.334 1.00 83.50 90 GLY A C 1
ATOM 734 O O . GLY A 1 90 ? 5.179 -10.485 -11.446 1.00 83.50 90 GLY A O 1
ATOM 735 N N . PRO A 1 91 ? 3.324 -9.629 -12.380 1.00 84.62 91 PRO A N 1
ATOM 736 C CA . PRO A 1 91 ? 3.910 -9.453 -13.710 1.00 84.62 91 PRO A CA 1
ATOM 737 C C . PRO A 1 91 ? 5.169 -8.568 -13.732 1.00 84.62 91 PRO A C 1
ATOM 739 O O 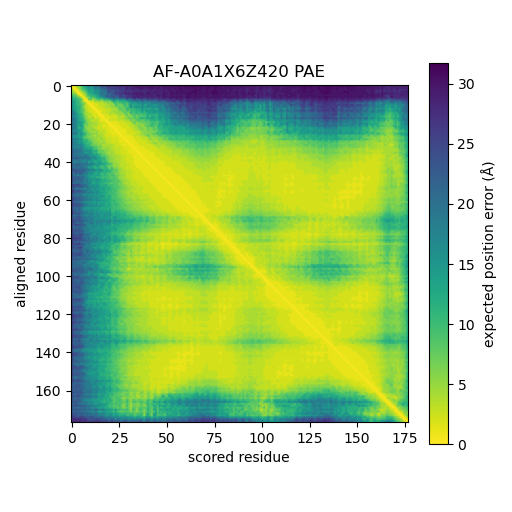. PRO A 1 91 ? 6.147 -8.881 -14.422 1.00 84.62 91 PRO A O 1
ATOM 742 N N . ILE A 1 92 ? 5.190 -7.477 -12.958 1.00 85.06 92 ILE A N 1
ATOM 743 C CA . ILE A 1 92 ? 6.351 -6.573 -12.892 1.00 85.06 92 ILE A CA 1
ATOM 744 C C . ILE A 1 92 ? 7.525 -7.236 -12.151 1.00 85.06 92 ILE A C 1
ATOM 746 O O . ILE A 1 92 ? 8.689 -6.999 -12.488 1.00 85.06 92 ILE A O 1
ATOM 750 N N . ASN A 1 93 ? 7.244 -8.100 -11.173 1.00 85.62 93 ASN A N 1
ATOM 751 C CA . ASN A 1 93 ? 8.268 -8.887 -10.490 1.00 85.62 93 ASN A CA 1
ATOM 752 C C . ASN A 1 93 ? 8.850 -9.978 -11.400 1.00 85.62 93 ASN A C 1
ATOM 754 O O . ASN A 1 93 ? 10.068 -10.094 -11.512 1.00 85.62 93 ASN A O 1
ATOM 758 N N . ASN A 1 94 ? 7.996 -10.717 -12.112 1.00 82.00 94 ASN A N 1
ATOM 759 C CA . ASN A 1 94 ? 8.408 -11.811 -13.001 1.00 82.00 94 ASN A CA 1
ATOM 760 C C . ASN A 1 94 ? 9.249 -11.329 -14.190 1.00 82.00 94 ASN A C 1
ATOM 762 O O . ASN A 1 94 ? 10.108 -12.054 -14.682 1.00 82.00 94 ASN A O 1
ATOM 766 N N . SER A 1 95 ? 9.038 -10.089 -14.632 1.00 82.44 95 SER A N 1
ATOM 767 C CA . SER A 1 95 ? 9.864 -9.443 -15.659 1.00 82.44 95 SER A CA 1
ATOM 768 C C . SER A 1 95 ? 11.184 -8.866 -15.118 1.00 82.44 95 SER A C 1
ATOM 770 O O . SER A 1 95 ? 11.966 -8.298 -15.878 1.00 82.44 95 SER A O 1
ATOM 772 N N . GLY A 1 96 ? 11.451 -8.979 -13.810 1.00 81.50 96 GLY A N 1
ATOM 773 C CA . GLY A 1 96 ? 12.661 -8.479 -13.146 1.00 81.50 96 GLY A CA 1
ATOM 774 C C . GLY A 1 96 ? 12.690 -6.962 -12.925 1.00 81.50 96 GLY A C 1
ATOM 775 O O . GLY A 1 96 ? 13.541 -6.463 -12.178 1.00 81.50 96 GLY A O 1
ATOM 776 N N . TYR A 1 97 ? 11.743 -6.223 -13.513 1.00 83.25 97 TYR A N 1
ATOM 777 C CA . TYR A 1 97 ? 11.700 -4.765 -13.457 1.00 83.25 97 TYR A CA 1
ATOM 778 C C . TYR A 1 97 ? 11.362 -4.232 -12.068 1.00 83.25 97 TYR A C 1
ATOM 780 O O . TYR A 1 97 ? 11.825 -3.143 -11.738 1.00 83.25 97 TYR A O 1
ATOM 788 N N . LEU A 1 98 ? 10.632 -4.976 -11.229 1.00 80.94 98 LEU A N 1
ATOM 789 C CA . LEU A 1 98 ? 10.249 -4.497 -9.897 1.00 80.94 98 LEU A CA 1
ATOM 790 C C . LEU A 1 98 ? 11.475 -4.139 -9.041 1.00 80.94 98 LEU A C 1
ATOM 792 O O . LEU A 1 98 ? 11.600 -3.003 -8.584 1.00 80.94 98 LEU A O 1
ATOM 796 N N . HIS A 1 99 ? 12.417 -5.076 -8.889 1.00 81.81 99 HIS A N 1
ATOM 797 C CA . HIS A 1 99 ? 13.639 -4.848 -8.109 1.00 81.81 99 HIS A CA 1
ATOM 798 C C . HIS A 1 99 ? 14.551 -3.797 -8.767 1.00 81.81 99 HIS A C 1
ATOM 800 O O . HIS A 1 99 ? 15.169 -2.987 -8.078 1.00 81.81 99 HIS A O 1
ATOM 806 N N . THR A 1 100 ? 14.603 -3.787 -10.105 1.00 81.50 100 THR A N 1
ATOM 807 C CA . THR A 1 100 ? 15.479 -2.897 -10.879 1.00 81.50 100 THR A CA 1
ATOM 808 C C . THR A 1 100 ? 15.000 -1.444 -10.828 1.00 81.50 100 THR A C 1
ATOM 810 O O . THR A 1 100 ? 15.816 -0.524 -10.754 1.00 81.50 100 THR A O 1
ATOM 813 N N . LEU A 1 101 ? 13.681 -1.228 -10.860 1.00 83.88 101 LEU A N 1
ATOM 814 C CA . LEU A 1 101 ? 13.064 0.094 -10.810 1.00 83.88 101 LEU A CA 1
ATOM 815 C C . LEU A 1 101 ? 13.122 0.675 -9.400 1.00 83.88 101 LEU A C 1
ATOM 817 O O . LEU A 1 101 ? 13.568 1.807 -9.229 1.00 83.88 101 LEU A O 1
ATOM 821 N N . LEU A 1 102 ? 12.665 -0.089 -8.407 1.00 83.69 102 LEU A N 1
ATOM 822 C CA . LEU A 1 102 ? 12.397 0.406 -7.056 1.00 83.69 102 LEU A CA 1
ATOM 823 C C . LEU A 1 102 ? 13.634 0.466 -6.153 1.00 83.69 102 LEU A C 1
ATOM 825 O O . LEU A 1 102 ? 13.693 1.306 -5.250 1.00 83.69 102 LEU A O 1
ATOM 829 N N . GLY A 1 103 ? 14.601 -0.429 -6.368 1.00 84.88 103 GLY A N 1
ATOM 830 C CA . GLY A 1 103 ? 15.652 -0.693 -5.389 1.00 84.88 103 GLY A CA 1
ATOM 831 C C . GLY A 1 103 ? 15.115 -1.337 -4.096 1.00 84.88 103 GLY A C 1
ATOM 832 O O . GLY A 1 103 ? 13.903 -1.509 -3.929 1.00 84.88 103 GLY A O 1
ATOM 833 N N . PRO A 1 104 ? 16.006 -1.708 -3.159 1.00 84.81 104 PRO A N 1
ATOM 834 C CA . PRO A 1 104 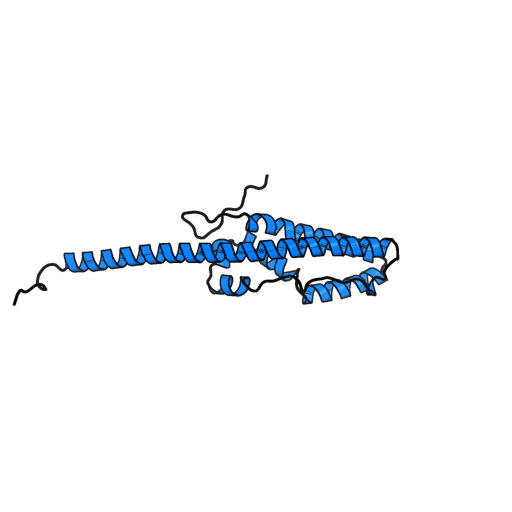? 15.646 -2.510 -1.986 1.00 84.81 104 PRO A CA 1
ATOM 835 C C . PRO A 1 104 ? 14.698 -1.789 -1.015 1.00 84.81 104 PRO A C 1
ATOM 837 O O . PRO A 1 104 ? 13.756 -2.394 -0.505 1.00 84.81 104 PRO A O 1
ATOM 840 N N . GLU A 1 105 ? 14.899 -0.492 -0.776 1.00 86.06 105 GLU A N 1
ATOM 841 C CA . GLU A 1 105 ? 14.099 0.260 0.198 1.00 86.06 105 GLU A CA 1
ATOM 842 C C . GLU A 1 105 ? 12.650 0.467 -0.256 1.00 86.06 105 GLU A C 1
ATOM 844 O O . GLU A 1 105 ? 11.708 0.205 0.502 1.00 86.06 105 GLU A O 1
ATOM 849 N N . SER A 1 106 ? 12.458 0.914 -1.501 1.00 87.88 106 SER A N 1
ATOM 850 C CA . SER A 1 106 ? 11.124 1.170 -2.051 1.00 87.88 106 SER A CA 1
ATOM 851 C C . SER A 1 106 ? 10.361 -0.136 -2.260 1.00 87.88 106 SER A C 1
ATOM 853 O O . SER A 1 106 ? 9.178 -0.202 -1.933 1.00 87.88 106 SER A O 1
ATOM 855 N N . LEU A 1 107 ? 11.044 -1.199 -2.708 1.00 89.38 107 LEU A N 1
ATOM 856 C CA . LEU A 1 107 ? 10.464 -2.540 -2.788 1.00 89.38 107 LEU A CA 1
ATOM 857 C C . LEU A 1 107 ? 10.003 -3.022 -1.409 1.00 89.38 107 LEU A C 1
ATOM 859 O O . LEU A 1 107 ? 8.863 -3.453 -1.260 1.00 89.38 107 LEU A O 1
ATOM 863 N N . GLY A 1 108 ? 10.842 -2.879 -0.380 1.00 90.12 108 GLY A N 1
ATOM 864 C CA . GLY A 1 108 ? 10.460 -3.229 0.988 1.00 90.12 108 GLY A CA 1
ATOM 865 C C . GLY A 1 108 ? 9.243 -2.443 1.485 1.00 90.12 108 GLY A C 1
ATOM 866 O O . GLY A 1 108 ? 8.428 -2.972 2.237 1.00 90.12 108 GLY A O 1
ATOM 867 N N . SER A 1 109 ? 9.083 -1.186 1.068 1.00 92.31 109 SER A N 1
ATOM 868 C CA . SER A 1 109 ? 7.895 -0.387 1.396 1.00 92.31 109 SER A CA 1
ATOM 869 C C . SER A 1 109 ? 6.635 -0.890 0.688 1.00 92.31 109 SER A C 1
ATOM 871 O O . SER A 1 109 ? 5.608 -1.014 1.350 1.00 92.31 109 SER A O 1
ATOM 873 N N . VAL A 1 110 ? 6.725 -1.267 -0.592 1.00 91.81 110 VAL A N 1
ATOM 874 C CA . VAL A 1 110 ? 5.621 -1.893 -1.348 1.00 91.81 110 VAL A CA 1
ATOM 875 C C . VAL A 1 110 ? 5.203 -3.225 -0.734 1.00 91.81 110 VAL A C 1
ATOM 877 O O . VAL A 1 110 ? 4.022 -3.421 -0.467 1.00 91.81 110 VAL A O 1
ATOM 880 N N . LEU A 1 111 ? 6.158 -4.104 -0.424 1.00 92.56 111 LEU A N 1
ATOM 881 C CA . LEU A 1 111 ? 5.863 -5.419 0.157 1.00 92.56 111 LEU A CA 1
ATOM 882 C C . LEU A 1 111 ? 5.263 -5.325 1.564 1.00 92.56 111 LEU A C 1
ATOM 884 O O . LEU A 1 111 ? 4.369 -6.090 1.907 1.00 92.56 111 LEU A O 1
ATOM 888 N N . ARG A 1 112 ? 5.727 -4.381 2.393 1.00 94.56 112 ARG A N 1
ATOM 889 C CA . ARG A 1 112 ? 5.113 -4.136 3.710 1.00 94.56 112 ARG A CA 1
ATOM 890 C C . ARG A 1 112 ? 3.699 -3.588 3.582 1.00 94.56 112 ARG A C 1
ATOM 892 O O . ARG A 1 112 ? 2.850 -3.938 4.391 1.00 94.56 112 ARG A O 1
ATOM 899 N N . PHE A 1 113 ? 3.460 -2.729 2.594 1.00 95.50 113 PHE A N 1
ATOM 900 C CA . PHE A 1 113 ? 2.133 -2.193 2.336 1.00 95.50 113 PHE A CA 1
ATOM 901 C C . PHE A 1 113 ? 1.170 -3.307 1.905 1.00 95.50 113 PHE A C 1
ATOM 903 O O . PHE A 1 113 ? 0.137 -3.471 2.544 1.00 95.50 113 PHE A O 1
ATOM 910 N N . SER A 1 114 ? 1.529 -4.128 0.911 1.00 94.06 114 SER A N 1
ATOM 911 C CA . SER A 1 114 ? 0.678 -5.244 0.463 1.00 94.06 114 SER A CA 1
ATOM 912 C C . SER A 1 114 ? 0.543 -6.364 1.500 1.00 94.06 114 SER A C 1
ATOM 914 O O . SER A 1 114 ? -0.509 -6.988 1.629 1.00 94.06 114 SER A O 1
ATOM 916 N N . GLY A 1 115 ? 1.585 -6.598 2.299 1.00 93.56 115 GLY A N 1
ATOM 917 C CA . GLY A 1 115 ? 1.539 -7.534 3.422 1.00 93.56 115 GLY A CA 1
ATOM 918 C C . GLY A 1 115 ? 0.609 -7.086 4.555 1.00 93.56 115 GLY A C 1
ATOM 919 O O . GLY A 1 115 ? 0.065 -7.930 5.265 1.00 93.56 115 GLY A O 1
ATOM 920 N N . HIS A 1 116 ? 0.393 -5.779 4.718 1.00 96.12 116 HIS A N 1
ATOM 921 C CA . HIS A 1 116 ? -0.550 -5.241 5.703 1.00 96.12 116 HIS A CA 1
ATOM 922 C C . HIS A 1 116 ? -1.974 -5.163 5.152 1.00 96.12 116 HIS A C 1
ATOM 924 O O . HIS A 1 116 ? -2.902 -5.658 5.777 1.00 96.12 116 HIS A O 1
ATOM 930 N N . PHE A 1 117 ? -2.158 -4.581 3.971 1.00 95.62 117 PHE A N 1
ATOM 931 C CA . PHE A 1 117 ? -3.477 -4.365 3.380 1.00 95.62 117 PHE A CA 1
ATOM 932 C C . PHE A 1 117 ? -3.916 -5.567 2.539 1.00 95.62 117 PHE A C 1
ATOM 934 O O . PHE A 1 117 ? -3.890 -5.545 1.317 1.00 95.62 117 PHE A O 1
ATOM 941 N N . ASN A 1 118 ? -4.302 -6.655 3.198 1.00 94.44 118 ASN A N 1
ATOM 942 C CA . ASN A 1 118 ? -4.891 -7.816 2.534 1.00 94.44 118 ASN A CA 1
ATOM 943 C C . ASN A 1 118 ? -5.935 -8.487 3.430 1.00 94.44 118 ASN A C 1
ATOM 945 O O . ASN A 1 118 ? -5.974 -8.263 4.640 1.00 94.44 118 ASN A O 1
ATOM 949 N N . ASN A 1 119 ? -6.763 -9.342 2.828 1.00 93.12 119 ASN A N 1
ATOM 950 C CA . ASN A 1 119 ? -7.891 -9.985 3.509 1.00 93.12 119 ASN A CA 1
ATOM 951 C C . ASN A 1 119 ? -7.466 -10.767 4.758 1.00 93.12 119 ASN A C 1
ATOM 953 O O . ASN A 1 119 ? -8.097 -10.636 5.802 1.00 93.12 119 ASN A O 1
ATOM 957 N N . ARG A 1 120 ? -6.348 -11.501 4.687 1.00 93.88 120 ARG A N 1
ATOM 958 C CA . ARG A 1 120 ? -5.832 -12.271 5.824 1.00 93.88 120 ARG A CA 1
ATOM 959 C C . ARG A 1 120 ? -5.470 -11.361 6.995 1.00 93.88 120 ARG A C 1
ATOM 961 O O . ARG A 1 120 ? -5.817 -11.655 8.132 1.00 93.88 120 ARG A O 1
ATOM 968 N N . THR A 1 121 ? -4.777 -10.256 6.740 1.00 94.56 121 THR A N 1
ATOM 969 C CA . THR A 1 121 ? -4.473 -9.286 7.797 1.00 94.56 121 THR A CA 1
ATOM 970 C C . THR A 1 121 ? -5.746 -8.628 8.329 1.00 94.56 121 THR A C 1
ATOM 972 O O . THR A 1 121 ? -5.841 -8.418 9.532 1.00 94.56 121 THR A O 1
ATOM 975 N N . GLY A 1 122 ? -6.753 -8.379 7.485 1.00 94.00 122 GLY A N 1
ATOM 976 C CA . GLY A 1 122 ? -8.073 -7.912 7.926 1.00 94.00 122 GLY A CA 1
ATOM 977 C C . GLY A 1 122 ? -8.742 -8.853 8.938 1.00 94.00 122 GLY A C 1
ATOM 978 O O . GLY A 1 122 ? -9.216 -8.397 9.977 1.00 94.00 122 GLY A O 1
ATOM 979 N N . GLU A 1 123 ? -8.710 -10.165 8.694 1.00 94.62 123 GLU A N 1
ATOM 980 C CA . GLU A 1 123 ? -9.221 -11.187 9.628 1.00 94.62 123 GLU A CA 1
ATOM 981 C C . GLU A 1 123 ? -8.439 -11.211 10.953 1.00 94.62 123 GLU A C 1
ATOM 983 O O . GLU A 1 123 ? -9.020 -11.332 12.039 1.00 94.62 123 GLU A O 1
ATOM 988 N N . LEU A 1 124 ? -7.112 -11.057 10.880 1.00 96.06 124 LEU A N 1
ATOM 989 C CA . LEU A 1 124 ? -6.250 -10.980 12.061 1.00 96.06 124 LEU A CA 1
ATOM 990 C C . LEU A 1 124 ? -6.521 -9.713 12.880 1.00 96.06 124 LEU A C 1
ATOM 992 O O . LEU A 1 124 ? -6.587 -9.787 14.105 1.00 96.06 124 LEU A O 1
ATOM 996 N N . LEU A 1 125 ? -6.707 -8.568 12.220 1.00 96.44 125 LEU A N 1
ATOM 997 C CA . LEU A 1 125 ? -7.061 -7.304 12.867 1.00 96.44 125 LEU A CA 1
ATOM 998 C C . LEU A 1 125 ? -8.437 -7.384 13.529 1.00 96.44 125 LEU A C 1
ATOM 1000 O O . LEU A 1 125 ? -8.590 -6.910 14.651 1.00 96.44 125 LEU A O 1
ATOM 1004 N N . TYR A 1 126 ? -9.410 -8.033 12.885 1.00 95.94 126 TYR A N 1
ATOM 1005 C CA . TYR A 1 126 ? -10.719 -8.287 13.485 1.00 95.94 126 TYR A CA 1
ATOM 1006 C C . TYR A 1 126 ? -10.605 -9.126 14.759 1.00 95.94 126 TYR A C 1
ATOM 1008 O O . TYR A 1 126 ? -11.117 -8.737 15.807 1.00 95.94 126 TYR A O 1
ATOM 1016 N N . SER A 1 127 ? -9.870 -10.237 14.694 1.00 95.06 127 SER A N 1
ATOM 1017 C CA . SER A 1 127 ? -9.650 -11.115 15.850 1.00 95.06 127 SER A CA 1
ATOM 1018 C C . SER A 1 127 ? -8.936 -10.383 16.994 1.00 95.06 127 SER A C 1
ATOM 1020 O O . SER A 1 127 ? -9.331 -10.497 18.155 1.00 95.06 127 SER A O 1
ATOM 1022 N N . ALA A 1 128 ? -7.920 -9.580 16.665 1.00 95.50 128 ALA A N 1
ATOM 1023 C CA . ALA A 1 128 ? -7.194 -8.760 17.630 1.00 95.50 128 ALA A CA 1
ATOM 1024 C C . ALA A 1 128 ? -8.086 -7.677 18.256 1.00 95.50 128 ALA A C 1
ATOM 1026 O O . ALA A 1 128 ? -8.019 -7.457 19.463 1.00 95.50 128 ALA A O 1
ATOM 1027 N N . LEU A 1 129 ? -8.969 -7.049 17.475 1.00 96.19 129 LEU A N 1
ATOM 1028 C CA . LEU A 1 129 ? -9.919 -6.067 17.991 1.00 96.19 129 LEU A CA 1
ATOM 1029 C C . LEU A 1 129 ? -10.869 -6.687 19.022 1.00 96.19 129 LEU A C 1
ATOM 1031 O O . LEU A 1 129 ? -11.111 -6.060 20.050 1.00 96.19 129 LEU A O 1
ATOM 1035 N N . GLN A 1 130 ? -11.369 -7.907 18.794 1.00 94.31 130 GLN A N 1
ATOM 1036 C CA . GLN A 1 130 ? -12.223 -8.590 19.778 1.00 94.31 130 GLN A CA 1
ATOM 1037 C C . GLN A 1 130 ? -11.475 -8.859 21.090 1.00 94.31 130 GLN A C 1
ATOM 1039 O O . GLN A 1 130 ? -12.004 -8.632 22.181 1.00 94.31 130 GLN A O 1
ATOM 1044 N N . GLN A 1 131 ? -10.213 -9.284 20.999 1.00 95.06 131 GLN A N 1
ATOM 1045 C CA . GLN A 1 131 ? -9.371 -9.485 22.176 1.00 95.06 131 GLN A CA 1
ATOM 1046 C C . GLN A 1 131 ? -9.133 -8.167 22.930 1.00 95.06 131 GLN A C 1
ATOM 1048 O O . GLN A 1 131 ? -9.317 -8.107 24.146 1.00 95.06 131 GLN A O 1
ATOM 1053 N N . GLU A 1 132 ? -8.781 -7.094 22.225 1.00 95.19 132 GLU A N 1
ATOM 1054 C CA . GLU A 1 132 ? -8.550 -5.778 22.828 1.00 95.19 132 GLU A CA 1
ATOM 1055 C C . GLU A 1 132 ? -9.832 -5.154 23.389 1.00 95.19 132 GLU A C 1
ATOM 1057 O O . GLU A 1 132 ? -9.797 -4.464 24.410 1.00 95.19 132 GLU A O 1
ATOM 1062 N N . ALA A 1 133 ? -10.984 -5.443 22.785 1.00 93.69 133 ALA A N 1
ATOM 1063 C CA . ALA A 1 133 ? -12.286 -5.050 23.303 1.00 93.69 133 ALA A CA 1
ATOM 1064 C C . ALA A 1 133 ? -12.579 -5.686 24.665 1.00 93.69 133 ALA A C 1
ATOM 1066 O O . ALA A 1 133 ? -13.010 -4.979 25.575 1.00 93.69 133 ALA A O 1
ATOM 1067 N N . SER A 1 134 ? -12.263 -6.975 24.844 1.00 92.31 134 SER A N 1
ATOM 1068 C CA . SER A 1 134 ? -12.419 -7.657 26.140 1.00 92.31 134 SER A CA 1
ATOM 1069 C C . SER A 1 134 ? -11.555 -7.041 27.253 1.00 92.31 134 SER A C 1
ATOM 1071 O O . SER A 1 134 ? -11.905 -7.117 28.428 1.00 92.31 134 SER A O 1
ATOM 1073 N N . ALA A 1 135 ? -10.463 -6.365 26.879 1.00 93.94 135 ALA A N 1
ATOM 1074 C CA . ALA A 1 135 ? -9.582 -5.625 27.780 1.00 93.94 135 ALA A CA 1
ATOM 1075 C C . ALA A 1 135 ? -9.944 -4.129 27.913 1.00 93.94 135 ALA A C 1
ATOM 1077 O O . ALA A 1 135 ? -9.207 -3.379 28.554 1.00 93.94 135 ALA A O 1
ATOM 1078 N N . GLY A 1 136 ? -11.032 -3.660 27.289 1.00 92.31 136 GLY A N 1
ATOM 1079 C CA . GLY A 1 136 ? -11.433 -2.247 27.305 1.00 92.31 136 GLY A CA 1
ATOM 1080 C C . GLY A 1 136 ? -10.549 -1.317 26.460 1.00 92.31 136 GLY A C 1
ATOM 1081 O O . GLY A 1 136 ? -10.589 -0.102 26.640 1.00 92.31 136 GLY A O 1
ATOM 1082 N N . ARG A 1 137 ? -9.745 -1.859 25.535 1.00 95.44 137 ARG A N 1
ATOM 1083 C CA . ARG A 1 137 ? -8.755 -1.117 24.725 1.00 95.44 137 ARG A CA 1
ATOM 1084 C C . ARG A 1 137 ? -9.112 -1.002 23.238 1.00 95.44 137 ARG A C 1
ATOM 1086 O O . ARG A 1 137 ? -8.281 -0.563 22.447 1.00 95.44 137 ARG A O 1
ATOM 1093 N N . ALA A 1 138 ? -10.348 -1.323 22.845 1.00 94.38 138 ALA A N 1
ATOM 1094 C CA . ALA A 1 138 ? -10.799 -1.286 21.446 1.00 94.38 138 ALA A CA 1
ATOM 1095 C C . ALA A 1 138 ? -10.548 0.065 20.743 1.00 94.38 138 ALA A C 1
ATOM 1097 O O . ALA A 1 138 ? -10.041 0.105 19.624 1.00 94.38 138 ALA A O 1
ATOM 1098 N N . VAL A 1 139 ? -10.861 1.183 21.407 1.00 94.88 139 VAL A N 1
ATOM 1099 C CA . VAL A 1 139 ? -10.665 2.535 20.848 1.00 94.88 139 VAL A CA 1
ATOM 1100 C C . VAL A 1 139 ? -9.179 2.829 20.615 1.00 94.88 139 VAL A C 1
ATOM 1102 O O . VAL A 1 139 ? -8.810 3.353 19.561 1.00 94.88 139 VAL A O 1
ATOM 1105 N N . SER A 1 140 ? -8.319 2.459 21.569 1.00 96.12 140 SER A N 1
ATOM 1106 C CA . SER A 1 140 ? -6.864 2.614 21.451 1.00 96.12 140 SER A CA 1
ATOM 1107 C C . SER A 1 140 ? -6.298 1.756 20.324 1.00 96.12 140 SER A C 1
ATOM 1109 O O . SER A 1 140 ? -5.495 2.247 19.536 1.00 96.12 140 SER A O 1
ATOM 1111 N N . PHE A 1 141 ? -6.776 0.518 20.180 1.00 97.19 141 PHE A N 1
ATOM 1112 C CA . PHE A 1 141 ? -6.372 -0.368 19.090 1.00 97.19 141 PHE A CA 1
ATOM 1113 C C . PHE A 1 141 ? -6.666 0.242 17.711 1.00 97.19 141 PHE A C 1
ATOM 1115 O O . PHE A 1 141 ? -5.794 0.269 16.843 1.00 97.19 141 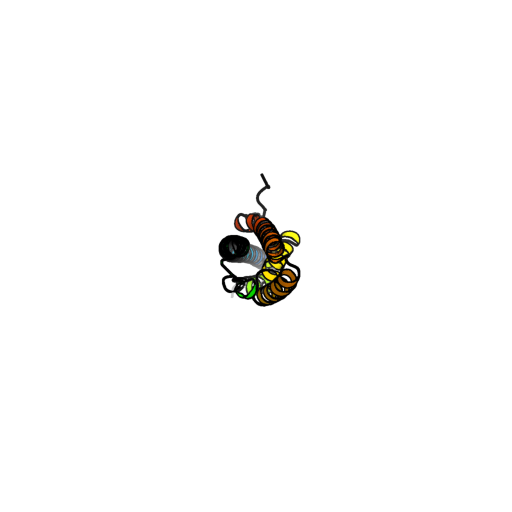PHE A O 1
ATOM 1122 N N . LEU A 1 142 ? -7.864 0.805 17.511 1.00 96.25 142 LEU A N 1
ATOM 1123 C CA . LEU A 1 142 ? -8.207 1.466 16.245 1.00 96.25 142 LEU A CA 1
ATOM 1124 C C . LEU A 1 142 ? -7.374 2.728 15.989 1.00 96.25 142 LEU A C 1
ATOM 1126 O O . LEU A 1 142 ? -7.039 3.025 14.842 1.00 96.25 142 LEU A O 1
ATOM 1130 N N . LEU A 1 143 ? -7.004 3.466 17.040 1.00 96.69 143 LEU A N 1
ATOM 1131 C CA . LEU A 1 143 ? -6.082 4.594 16.910 1.00 96.69 143 LEU A CA 1
ATOM 1132 C C . LEU A 1 143 ? -4.684 4.131 16.469 1.00 96.69 143 LEU A C 1
ATOM 1134 O O . LEU A 1 143 ? -4.097 4.735 15.571 1.00 96.69 143 LEU A O 1
ATOM 1138 N N . GLU A 1 144 ? -4.157 3.063 17.063 1.00 97.12 144 GLU A N 1
ATOM 1139 C CA . GLU A 1 144 ? -2.861 2.493 16.681 1.00 97.12 144 GLU A CA 1
ATOM 1140 C C . GLU A 1 144 ? -2.864 1.975 15.239 1.00 97.12 144 GLU A C 1
ATOM 1142 O O . GLU A 1 144 ? -1.905 2.199 14.492 1.00 97.12 144 GLU A O 1
ATOM 1147 N N . GLU A 1 145 ? -3.950 1.325 14.825 1.00 97.31 145 GLU A N 1
ATOM 1148 C CA . GLU A 1 145 ? -4.116 0.838 13.458 1.00 97.31 145 GLU A CA 1
ATOM 1149 C C . GLU A 1 145 ? -4.203 1.993 12.450 1.00 97.31 145 GLU A C 1
ATOM 1151 O O . GLU A 1 145 ? -3.537 1.954 11.413 1.00 97.31 145 GLU A O 1
ATOM 1156 N N . LYS A 1 146 ? -4.909 3.081 12.786 1.00 96.75 146 LYS A N 1
ATOM 1157 C CA . LYS A 1 146 ? -4.898 4.317 11.988 1.00 96.75 146 LYS A CA 1
ATOM 1158 C C . LYS A 1 146 ? -3.473 4.847 11.791 1.00 96.75 146 LYS A C 1
ATOM 1160 O O . LYS A 1 146 ? -3.053 5.083 10.657 1.00 96.75 146 LYS A O 1
ATOM 1165 N N . VAL A 1 147 ? -2.708 4.994 12.876 1.00 97.69 147 VAL A N 1
ATOM 1166 C CA . VAL A 1 147 ? -1.319 5.495 12.824 1.00 97.69 147 VAL A CA 1
ATOM 1167 C C . VAL A 1 147 ? -0.432 4.572 11.981 1.00 97.69 147 VAL A C 1
ATOM 1169 O O . VAL A 1 147 ? 0.417 5.030 11.206 1.00 97.69 147 VAL A O 1
ATOM 1172 N N . ARG A 1 148 ? -0.628 3.255 12.089 1.00 96.94 148 ARG A N 1
ATOM 1173 C CA . ARG A 1 148 ? 0.086 2.262 11.278 1.00 96.94 148 ARG A CA 1
ATOM 1174 C C . ARG A 1 148 ? -0.234 2.415 9.791 1.00 96.94 148 ARG A C 1
ATOM 1176 O O . ARG A 1 148 ? 0.699 2.453 8.981 1.00 96.94 148 ARG A O 1
ATOM 1183 N N . ALA A 1 149 ? -1.510 2.555 9.439 1.00 96.31 149 ALA A N 1
ATOM 1184 C CA . ALA A 1 149 ? -1.959 2.764 8.067 1.00 96.31 149 ALA A CA 1
ATOM 1185 C C . ALA A 1 149 ? -1.390 4.065 7.468 1.00 96.31 149 ALA A C 1
ATOM 1187 O O . ALA A 1 149 ? -0.837 4.048 6.364 1.00 96.31 149 ALA A O 1
ATOM 1188 N N . GLU A 1 150 ? -1.409 5.172 8.217 1.00 96.94 150 GLU A N 1
ATOM 1189 C CA . GLU A 1 150 ? -0.809 6.454 7.811 1.00 96.94 150 GLU A CA 1
ATOM 1190 C C . GLU A 1 150 ? 0.705 6.335 7.560 1.00 96.94 150 GLU A C 1
ATOM 1192 O O . GLU A 1 150 ? 1.240 6.845 6.564 1.00 96.94 150 GLU A O 1
ATOM 1197 N N . LYS A 1 151 ? 1.415 5.601 8.424 1.00 96.19 151 LYS A N 1
ATOM 1198 C CA . LYS A 1 151 ? 2.854 5.344 8.274 1.00 96.19 151 LYS A CA 1
ATOM 1199 C C . LYS A 1 151 ? 3.172 4.505 7.035 1.00 96.19 151 LYS A C 1
ATOM 1201 O O . LYS A 1 151 ? 4.167 4.765 6.358 1.00 96.19 151 LYS A O 1
ATOM 1206 N N . LEU A 1 152 ? 2.362 3.497 6.726 1.00 95.12 152 LEU A N 1
ATOM 1207 C CA . LEU A 1 152 ? 2.538 2.679 5.523 1.00 95.12 152 LEU A CA 1
ATOM 1208 C C . LEU A 1 152 ? 2.240 3.486 4.255 1.00 95.12 152 LEU A C 1
ATOM 1210 O O . LEU A 1 152 ? 3.036 3.466 3.314 1.00 95.12 152 LEU A O 1
ATOM 1214 N N . ARG A 1 153 ? 1.151 4.259 4.265 1.00 94.81 153 ARG A N 1
ATOM 1215 C CA . ARG A 1 153 ? 0.757 5.158 3.175 1.00 94.81 153 ARG A CA 1
ATOM 1216 C C . ARG A 1 153 ? 1.845 6.188 2.865 1.00 94.81 153 ARG A C 1
ATOM 1218 O O . ARG A 1 153 ? 2.260 6.308 1.713 1.00 94.81 153 ARG A O 1
ATOM 1225 N N . SER A 1 154 ? 2.362 6.892 3.875 1.00 93.56 154 SER A N 1
ATOM 1226 C CA . SER A 1 154 ? 3.385 7.939 3.688 1.00 93.56 154 SER A CA 1
ATOM 1227 C C . SER A 1 154 ? 4.678 7.422 3.046 1.00 93.56 154 SER A C 1
ATOM 1229 O O . SER A 1 154 ? 5.301 8.134 2.260 1.00 93.56 154 SER A O 1
ATOM 1231 N N . ARG A 1 155 ? 5.046 6.159 3.296 1.00 91.56 155 ARG A N 1
ATOM 1232 C CA . ARG A 1 155 ? 6.200 5.501 2.659 1.00 91.56 155 ARG A CA 1
ATOM 1233 C C . ARG A 1 155 ? 5.985 5.184 1.177 1.00 91.56 155 ARG A C 1
ATOM 1235 O O . ARG A 1 155 ? 6.967 5.070 0.447 1.00 91.56 155 ARG A O 1
ATOM 1242 N N . LEU A 1 156 ? 4.737 5.050 0.724 1.00 91.31 156 LEU A N 1
ATOM 1243 C CA 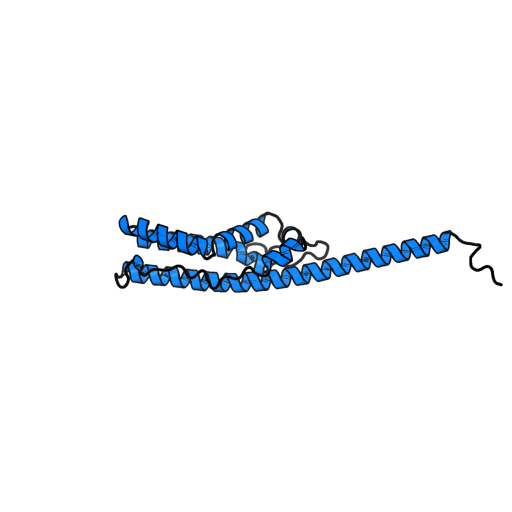. LEU A 1 156 ? 4.398 4.757 -0.675 1.00 91.31 156 LEU A CA 1
ATOM 1244 C C . LEU A 1 156 ? 4.238 6.013 -1.541 1.00 91.31 156 LEU A C 1
ATOM 1246 O O . LEU A 1 156 ? 4.514 5.966 -2.741 1.00 91.31 156 LEU A O 1
ATOM 1250 N N . VAL A 1 157 ? 3.846 7.144 -0.945 1.00 90.12 157 VAL A N 1
ATOM 1251 C CA . VAL A 1 157 ? 3.621 8.422 -1.651 1.00 90.12 157 VAL A CA 1
ATOM 1252 C C . VAL A 1 157 ? 4.786 8.839 -2.568 1.00 90.12 157 VAL A C 1
ATOM 1254 O O . VAL A 1 157 ? 4.515 9.244 -3.703 1.00 90.12 157 VAL A O 1
ATOM 1257 N N . PRO A 1 158 ? 6.071 8.736 -2.166 1.00 87.81 158 PRO A N 1
ATOM 1258 C CA . PRO A 1 158 ? 7.178 9.131 -3.035 1.00 87.81 158 PRO A CA 1
ATOM 1259 C C . PRO A 1 158 ? 7.258 8.308 -4.328 1.00 87.81 158 PRO A C 1
ATOM 1261 O O . PRO A 1 158 ? 7.617 8.853 -5.372 1.00 87.81 158 PRO A O 1
ATOM 1264 N N . ILE A 1 159 ? 6.867 7.028 -4.292 1.00 85.50 159 ILE A N 1
ATOM 1265 C CA . ILE A 1 159 ? 6.929 6.120 -5.450 1.00 85.50 159 ILE A CA 1
ATOM 1266 C C . ILE A 1 159 ? 5.917 6.547 -6.523 1.00 85.50 159 ILE A C 1
ATOM 1268 O O . ILE A 1 159 ? 6.235 6.560 -7.715 1.00 85.50 159 ILE A O 1
ATOM 1272 N N . ALA A 1 160 ? 4.731 7.001 -6.104 1.00 85.56 160 ALA A N 1
ATOM 1273 C CA . ALA A 1 160 ? 3.690 7.511 -7.001 1.00 85.56 160 ALA A CA 1
ATOM 1274 C C . ALA A 1 160 ? 4.132 8.742 -7.820 1.00 85.56 160 ALA A C 1
ATOM 1276 O O . ALA A 1 160 ? 3.543 9.036 -8.862 1.00 85.56 160 ALA A O 1
ATOM 1277 N N . LYS A 1 161 ? 5.156 9.465 -7.342 1.00 83.56 161 LYS A N 1
ATOM 1278 C CA . LYS A 1 161 ? 5.717 10.678 -7.963 1.00 83.56 161 LYS A CA 1
ATOM 1279 C C . LYS A 1 161 ? 7.127 10.474 -8.527 1.00 83.56 161 LYS A C 1
ATOM 1281 O O . LYS A 1 161 ? 7.717 11.425 -9.042 1.00 83.56 161 LYS A O 1
ATOM 1286 N N . ALA A 1 162 ? 7.680 9.269 -8.419 1.00 84.12 162 ALA A N 1
ATOM 1287 C CA . ALA A 1 162 ? 9.050 8.998 -8.820 1.00 84.12 162 ALA A CA 1
ATOM 1288 C C . ALA A 1 162 ? 9.233 9.114 -10.342 1.00 84.12 162 ALA A C 1
ATOM 1290 O O . ALA A 1 162 ? 8.327 8.833 -11.130 1.00 84.12 162 ALA A O 1
ATOM 1291 N N . LYS A 1 163 ? 10.426 9.522 -10.773 1.00 80.19 163 LYS A N 1
ATOM 1292 C CA . LYS A 1 163 ? 10.778 9.603 -12.199 1.00 80.19 163 LYS A CA 1
ATOM 1293 C C . LYS A 1 163 ? 11.852 8.579 -12.507 1.00 80.19 163 LYS A C 1
ATOM 1295 O O . LYS A 1 163 ? 12.740 8.358 -11.696 1.00 80.19 163 LYS A O 1
ATOM 1300 N N . LYS A 1 164 ? 11.813 7.952 -13.678 1.00 80.81 164 LYS A N 1
ATOM 1301 C CA . LYS A 1 164 ? 12.914 7.082 -14.102 1.00 80.81 164 LYS A CA 1
ATOM 1302 C C . LYS A 1 164 ? 14.156 7.926 -14.406 1.00 80.81 164 LYS A C 1
ATOM 1304 O O . LYS A 1 164 ? 14.049 8.954 -15.075 1.00 80.81 164 LYS A O 1
ATOM 1309 N N . LYS A 1 165 ? 15.336 7.471 -13.979 1.00 78.88 165 LYS A N 1
ATOM 1310 C CA . LYS A 1 165 ? 16.610 8.082 -14.388 1.00 78.88 165 LYS A CA 1
ATOM 1311 C C . LYS A 1 165 ? 16.866 7.833 -15.877 1.00 78.88 165 LYS A C 1
ATOM 1313 O O . LYS A 1 165 ? 16.616 6.747 -16.384 1.00 78.88 165 LYS A O 1
ATOM 1318 N N . TRP A 1 166 ? 17.400 8.815 -16.597 1.00 67.62 166 TRP A N 1
ATOM 1319 C CA . TRP A 1 166 ? 17.538 8.705 -18.056 1.00 67.62 166 TRP A CA 1
ATOM 1320 C C . TRP A 1 166 ? 18.480 7.566 -18.494 1.00 67.62 166 TRP A C 1
ATOM 1322 O O . TRP A 1 166 ? 18.130 6.778 -19.370 1.00 67.62 166 TRP A O 1
ATOM 1332 N N . PHE A 1 167 ? 19.616 7.409 -17.807 1.00 68.19 167 PHE A N 1
ATOM 1333 C CA . PHE A 1 167 ? 20.635 6.389 -18.106 1.00 68.19 167 PHE A CA 1
ATOM 1334 C C . PHE A 1 167 ? 20.508 5.090 -17.302 1.00 68.19 167 PHE A C 1
ATOM 1336 O O . PHE A 1 167 ? 21.282 4.160 -17.515 1.00 68.19 167 PHE A O 1
ATOM 1343 N N . ARG A 1 168 ? 19.578 5.013 -16.344 1.00 74.38 168 ARG A N 1
ATOM 1344 C CA . ARG A 1 168 ? 19.415 3.838 -15.478 1.00 74.38 168 ARG A CA 1
ATOM 1345 C C . ARG A 1 168 ? 17.976 3.361 -15.502 1.00 74.38 168 ARG A C 1
ATOM 1347 O O . ARG A 1 168 ? 17.043 4.129 -15.688 1.00 74.38 168 ARG A O 1
ATOM 1354 N N . LEU A 1 169 ? 17.788 2.074 -15.259 1.00 73.31 169 LEU A N 1
ATOM 1355 C CA . LEU A 1 169 ? 16.453 1.512 -15.103 1.00 73.31 169 LEU A CA 1
ATOM 1356 C C . LEU A 1 169 ? 15.842 1.820 -13.725 1.00 73.31 169 LEU A C 1
ATOM 1358 O O . LEU A 1 169 ? 14.673 1.548 -13.527 1.00 73.31 169 LEU A O 1
ATOM 1362 N N . SER A 1 170 ? 16.595 2.427 -12.805 1.00 76.75 170 SER A N 1
ATOM 1363 C CA . SER A 1 170 ? 16.137 2.817 -11.468 1.00 76.75 170 SER A CA 1
ATOM 1364 C C . SER A 1 170 ? 15.338 4.121 -11.461 1.00 76.75 170 SER A C 1
ATOM 1366 O O . SER A 1 170 ? 15.604 5.030 -12.260 1.00 76.75 170 SER A O 1
ATOM 1368 N N . ILE A 1 171 ? 14.460 4.272 -10.474 1.00 80.88 171 ILE A N 1
ATOM 1369 C CA . ILE A 1 171 ? 13.773 5.535 -10.204 1.00 80.88 171 ILE A CA 1
ATOM 1370 C C . ILE A 1 171 ? 14.627 6.516 -9.392 1.00 80.88 171 ILE A C 1
ATOM 1372 O O . ILE A 1 171 ? 15.537 6.154 -8.645 1.00 80.88 171 ILE A O 1
ATOM 1376 N N . GLU A 1 172 ? 14.320 7.791 -9.559 1.00 79.12 172 GLU A N 1
ATOM 1377 C CA . GLU A 1 172 ? 14.712 8.894 -8.706 1.00 79.12 172 GLU A CA 1
ATOM 1378 C C . GLU A 1 172 ? 13.497 9.301 -7.876 1.00 79.12 172 GLU A C 1
ATOM 1380 O O . GLU A 1 172 ? 12.435 9.642 -8.411 1.00 79.12 172 GLU A O 1
ATOM 1385 N N . MET A 1 173 ? 13.658 9.209 -6.560 1.00 76.31 173 MET A N 1
ATOM 1386 C CA . MET A 1 173 ? 12.637 9.608 -5.604 1.00 76.31 173 MET A CA 1
ATOM 1387 C C . MET A 1 173 ? 12.632 11.136 -5.484 1.00 76.31 173 MET A C 1
ATOM 1389 O O . MET A 1 173 ? 13.702 11.749 -5.520 1.00 76.31 173 MET A O 1
ATOM 1393 N N . PRO A 1 174 ? 11.459 11.772 -5.331 1.00 71.56 174 PRO A N 1
ATOM 1394 C CA . PRO A 1 174 ? 11.410 13.195 -5.025 1.00 71.56 174 PRO A CA 1
ATOM 1395 C C . PRO A 1 174 ? 12.157 13.459 -3.710 1.00 71.56 174 PRO A C 1
ATOM 1397 O O . PRO A 1 174 ? 12.013 12.693 -2.754 1.00 71.56 174 PRO A O 1
ATOM 1400 N N . LYS A 1 175 ? 12.950 14.538 -3.654 1.00 60.44 175 LYS A N 1
ATOM 1401 C CA . LYS A 1 175 ? 13.533 15.002 -2.389 1.00 60.44 175 LYS A CA 1
ATOM 1402 C C . LYS A 1 175 ? 12.381 15.268 -1.416 1.00 60.44 175 LYS A C 1
ATOM 1404 O O . LYS A 1 175 ? 11.435 15.963 -1.781 1.00 60.44 175 LYS A O 1
ATOM 1409 N N . GLN A 1 176 ? 12.437 14.664 -0.230 1.00 53.88 176 GLN A N 1
ATOM 1410 C CA . GLN A 1 176 ? 11.512 14.997 0.850 1.00 53.88 176 GLN A CA 1
ATOM 1411 C C . GLN A 1 176 ? 11.731 16.478 1.183 1.00 53.88 176 GLN A C 1
ATOM 1413 O O . GLN A 1 176 ? 12.873 16.880 1.408 1.00 53.88 176 GLN A O 1
ATOM 1418 N N . ALA A 1 177 ? 10.667 17.274 1.067 1.00 38.19 177 ALA A N 1
ATOM 1419 C CA . ALA A 1 177 ? 10.648 18.672 1.482 1.00 38.19 177 ALA A CA 1
ATOM 1420 C C . ALA A 1 177 ? 10.464 18.756 2.997 1.00 38.19 177 ALA A C 1
ATOM 1422 O O . ALA A 1 177 ? 9.737 17.882 3.527 1.00 38.19 177 ALA A O 1
#

Secondary structure (DSSP, 8-state):
---SSSS-HHHHHHHHHHHHHHHHHHHHHHHHHHHHHHHHHHHHHHHHHHHHHHHHHHHHHHHHHHHHTTSS-GGG-----TT---TTHHHHHHTTHHHHHHHHHHHHHHHHHHHHSSHHHHHHHHHHHHHHHHTT-HHHHHHHHHHHHHHHHHHHHHHHT-EE-SSSSSEEPPPP-

Nearest PDB structures (foldseek):
  8snb-assembly1_1G  TM=3.541E-01  e=3.008E+00  Strongylocentrotus purpuratus
  5swr-assembly1_B  TM=3.811E-01  e=8.992E+00  Homo sapiens
  5swo-assembly1_B  TM=3.795E-01  e=8.992E+00  Homo sapiens

Radius of gyration: 25.75 Å; Cα contacts (8 Å, |Δi|>4): 145; chains: 1; bounding box: 61×33×90 Å

Sequence (177 aa):
MVNFFSSNPFWLFLGVVAGALIQAILHWFERHRQANAALKVLQIEIKYNLEQASSYIDEINRQRELLYSGEISPEKAFFPMVGFDYSALGPINNSGYLHTLLGPESLGSVLRFSGHFNNRTGELLYSALQQEASAGRAVSFLLEEKVRAEKLRSRLVPIAKAKKKWFRLSIEMPKQA

Organism: NCBI:txid1356575

Solvent-accessible surface area (backbone atoms only — not comparable to full-atom values): 9844 Å² total; per-residue (Å²): 132,83,73,83,84,79,81,53,73,64,59,55,48,50,50,51,51,51,50,53,48,51,49,53,52,50,53,50,53,49,52,54,51,51,50,51,51,49,49,50,55,51,28,50,42,48,46,53,40,49,51,42,51,48,56,42,42,52,50,43,51,50,51,34,50,34,46,72,72,62,79,44,58,75,86,75,57,81,59,82,26,82,76,54,68,64,78,63,56,58,60,34,45,76,70,51,45,42,60,51,30,48,36,72,69,52,42,50,43,52,51,54,40,55,67,52,56,27,60,70,42,29,54,50,51,46,55,49,41,52,55,32,39,78,71,77,36,38,57,59,52,40,51,52,50,41,55,49,51,52,56,47,48,63,64,47,54,48,62,55,66,40,43,72,39,91,93,46,75,30,55,42,68,63,79,85,129